Protein AF-A0A2G8LGB0-F1 (afdb_monomer_lite)

InterPro domains:
  IPR000904 Sec7 domain [PF01369] (108-187)
  IPR000904 Sec7 domain [PS50190] (85-213)
  IPR001810 F-box domain [PF12937] (33-76)
  IPR001810 F-box domain [PS50181] (29-75)
  IPR001810 F-box domain [SM00256] (35-75)
  IPR035999 Sec7 domain superfamily [SSF48425] (105-187)
  IPR036047 F-box-like domain superfamily [SSF81383] (27-103)
  IPR048003 F-box only protein 8, F-box domain [cd22088] (29-77)

Radius of gyration: 26.67 Å; chains: 1; bounding box: 72×51×70 Å

Foldseek 3Di:
DDDDDDDDDDDDPPPDDPDVPDDPDCPPPPDPVPDDLVVLLVVLLPDAPVVLVVLLVPDVSSVVSSQDQVSLVSNCCVAQNDWPVVVDDDDPPDGSNVLVVQLVVLPCQVPAVVSSVVSCCVVVRFPPDLLRLLRRVVGHPPGDLVNVLVVCVVPVSNVVNNLVPDDCPPPDPVRSVVVVCVRNVPPPPPDPPDPFDWDQDPVRDTDTDDDDD

Sequence (213 aa):
MGHALRRFRHDSPHLPRFNPRRSGLTEKFPDLNELPPELAILILSNLNATDLCLAMCVNDFWRQLAMDDLLWQGLCYATWGSVSAYHKKKDANFSYRELYQRLMTTPSFHWNAELGIEYLLRDGILNNDPKAIAYFINSTNRLDRSQVRRFVTGRQEVLDELIKLDNYTDKMLPIALRSFFAKWSLRSSTVTGCKCCWRSLPNGTLRAIHNAD

Organism: Stichopus japonicus (NCBI:txid307972)

Structure (mmCIF, N/CA/C/O backbone):
data_AF-A0A2G8LGB0-F1
#
_entry.id   AF-A0A2G8LGB0-F1
#
loop_
_atom_site.group_PDB
_atom_site.id
_atom_site.type_symbol
_atom_site.label_atom_id
_atom_site.label_alt_id
_atom_site.label_comp_id
_atom_site.label_asym_id
_atom_site.label_entity_id
_atom_site.label_seq_id
_atom_site.pdbx_PDB_ins_code
_atom_site.Cartn_x
_atom_site.Cartn_y
_atom_site.Cartn_z
_atom_site.occupancy
_atom_site.B_iso_or_equiv
_atom_site.auth_seq_id
_atom_site.auth_comp_id
_atom_site.auth_asym_id
_atom_site.auth_atom_id
_atom_site.pdbx_PDB_model_num
ATOM 1 N N . MET A 1 1 ? 55.316 -32.648 31.115 1.00 39.38 1 MET A N 1
ATOM 2 C CA . MET A 1 1 ? 54.418 -33.823 31.141 1.00 39.38 1 MET A CA 1
ATOM 3 C C . MET A 1 1 ? 53.032 -33.330 31.516 1.00 39.38 1 MET A C 1
ATOM 5 O O . MET A 1 1 ? 52.874 -32.809 32.608 1.00 39.38 1 MET A O 1
ATOM 9 N N . GLY A 1 2 ? 52.073 -33.389 30.597 1.00 31.05 2 GLY A N 1
ATOM 10 C CA . GLY A 1 2 ? 50.711 -32.900 30.814 1.00 31.05 2 GLY A CA 1
ATOM 11 C C . GLY A 1 2 ? 49.788 -33.560 29.803 1.00 31.05 2 GLY A C 1
ATOM 12 O O . GLY A 1 2 ? 49.915 -33.330 28.605 1.00 31.05 2 GLY A O 1
ATOM 13 N N . HIS A 1 3 ? 48.958 -34.464 30.308 1.00 33.03 3 HIS A N 1
ATOM 14 C CA . HIS A 1 3 ? 48.085 -35.351 29.558 1.00 33.03 3 HIS A CA 1
ATOM 15 C C . HIS A 1 3 ? 46.970 -34.613 28.810 1.00 33.03 3 HIS A C 1
ATOM 17 O O . HIS A 1 3 ? 46.477 -33.567 29.224 1.00 33.03 3 HIS A O 1
ATOM 23 N N . ALA A 1 4 ? 46.563 -35.234 27.706 1.00 39.78 4 ALA A N 1
ATOM 24 C CA . ALA A 1 4 ? 45.399 -34.912 26.904 1.00 39.78 4 ALA A CA 1
ATOM 25 C C . ALA A 1 4 ? 44.092 -34.911 27.708 1.00 39.78 4 ALA A C 1
ATOM 27 O O . ALA A 1 4 ? 43.872 -35.834 28.481 1.00 39.78 4 ALA A O 1
ATOM 28 N N . LEU A 1 5 ? 43.169 -34.008 27.362 1.00 37.09 5 LEU A N 1
ATOM 29 C CA . LEU A 1 5 ? 41.746 -34.331 27.231 1.00 37.09 5 LEU A CA 1
ATOM 30 C C . LEU A 1 5 ? 41.141 -33.524 26.071 1.00 37.09 5 LEU A C 1
ATOM 32 O O . LEU A 1 5 ? 41.398 -32.338 25.883 1.00 37.09 5 LEU A O 1
ATOM 36 N N . ARG A 1 6 ? 40.408 -34.256 25.234 1.00 39.50 6 ARG A N 1
ATOM 37 C CA . ARG A 1 6 ? 39.850 -33.895 23.928 1.00 39.50 6 ARG A CA 1
ATOM 38 C C . ARG A 1 6 ? 38.359 -33.550 24.040 1.00 39.50 6 ARG A C 1
ATOM 40 O O . ARG A 1 6 ? 37.682 -34.146 24.869 1.00 39.50 6 ARG A O 1
ATOM 47 N N . ARG A 1 7 ? 37.884 -32.823 23.008 1.00 39.59 7 ARG A N 1
ATOM 48 C CA . ARG A 1 7 ? 36.503 -32.727 22.459 1.00 39.59 7 ARG A CA 1
ATOM 49 C C . ARG A 1 7 ? 35.516 -31.887 23.296 1.00 39.59 7 ARG A C 1
ATOM 51 O O . ARG A 1 7 ? 35.587 -31.884 24.508 1.00 39.59 7 ARG A O 1
ATOM 58 N N . PHE A 1 8 ? 34.582 -31.121 22.731 1.00 33.94 8 PHE A N 1
ATOM 59 C CA . PHE A 1 8 ? 33.924 -31.177 21.423 1.00 33.94 8 PHE A CA 1
ATOM 60 C C . PHE A 1 8 ? 33.766 -29.759 20.853 1.00 33.94 8 PHE A C 1
ATOM 62 O O . PHE A 1 8 ? 33.150 -28.904 21.481 1.00 33.94 8 PHE A O 1
ATOM 69 N N . ARG A 1 9 ? 34.290 -29.508 19.649 1.00 41.84 9 ARG A N 1
ATOM 70 C CA . ARG A 1 9 ? 33.843 -28.391 18.812 1.00 41.84 9 ARG A CA 1
ATOM 71 C C . ARG A 1 9 ? 32.936 -29.030 17.766 1.00 41.84 9 ARG A C 1
ATOM 73 O O . ARG A 1 9 ? 33.395 -29.916 17.055 1.00 41.84 9 ARG A O 1
ATOM 80 N N . HIS A 1 10 ? 31.657 -28.671 17.777 1.00 40.91 10 HIS A N 1
ATOM 81 C CA . HIS A 1 10 ? 30.693 -29.134 16.787 1.00 40.91 10 HIS A CA 1
ATOM 82 C C . HIS A 1 10 ? 31.192 -28.771 15.386 1.00 40.91 10 HIS A C 1
ATOM 84 O O . HIS A 1 10 ? 31.524 -27.614 15.122 1.00 40.91 10 HIS A O 1
ATOM 90 N N . ASP A 1 11 ? 31.255 -29.782 14.526 1.00 39.25 11 ASP A N 1
ATOM 91 C CA . ASP A 1 11 ? 31.451 -29.655 13.091 1.00 39.25 11 ASP A CA 1
ATOM 92 C C . ASP A 1 11 ? 30.317 -28.807 12.502 1.00 39.25 11 ASP A C 1
ATOM 94 O O . ASP A 1 11 ? 29.200 -29.282 12.298 1.00 39.25 11 ASP A O 1
ATOM 98 N N . SER A 1 12 ? 30.597 -27.533 12.233 1.00 45.56 12 SER A N 1
ATOM 99 C CA . SER A 1 12 ? 29.825 -26.778 11.251 1.00 45.56 12 SER A CA 1
ATOM 100 C C . SER A 1 12 ? 30.243 -27.282 9.869 1.00 45.56 12 SER A C 1
ATOM 102 O O . SER A 1 12 ? 31.438 -27.219 9.564 1.00 45.56 12 SER A O 1
ATOM 104 N N . PRO A 1 13 ? 29.324 -27.764 9.014 1.00 45.94 13 PRO A N 1
ATOM 105 C CA . PRO A 1 13 ? 29.678 -28.122 7.652 1.00 45.94 13 PRO A CA 1
ATOM 106 C C . PRO A 1 13 ? 30.195 -26.863 6.960 1.00 45.94 13 PRO A C 1
ATOM 108 O O . PRO A 1 13 ? 29.480 -25.874 6.790 1.00 45.94 13 PRO A O 1
ATOM 111 N N . HIS A 1 14 ? 31.482 -26.886 6.627 1.00 48.44 14 HIS A N 1
ATOM 112 C CA . HIS A 1 14 ? 32.123 -25.866 5.825 1.00 48.44 14 HIS A CA 1
ATOM 113 C C . HIS A 1 14 ? 31.338 -25.728 4.519 1.00 48.44 14 HIS A C 1
ATOM 115 O O . HIS A 1 14 ? 31.410 -26.601 3.656 1.00 48.44 14 HIS A O 1
ATOM 121 N N . LEU A 1 15 ? 30.600 -24.624 4.369 1.00 50.47 15 LEU A N 1
ATOM 122 C CA . LEU A 1 15 ? 30.212 -24.143 3.049 1.00 50.47 15 LEU A CA 1
ATOM 123 C C . LEU A 1 15 ? 31.488 -24.129 2.195 1.00 50.47 15 LEU A C 1
ATOM 125 O O . LEU A 1 15 ? 32.505 -23.587 2.654 1.00 50.47 15 LEU A O 1
ATOM 129 N N . PRO A 1 16 ? 31.491 -24.759 1.009 1.00 44.09 16 PRO A N 1
ATOM 130 C CA . PRO A 1 16 ? 32.685 -24.816 0.189 1.00 44.09 16 PRO A CA 1
ATOM 131 C C . PRO A 1 16 ? 33.129 -23.386 -0.117 1.00 44.09 16 PRO A C 1
ATOM 133 O O . PRO A 1 16 ? 32.403 -22.601 -0.726 1.00 44.09 16 PRO A O 1
ATOM 136 N N . ARG A 1 17 ? 34.335 -23.034 0.346 1.00 51.69 17 ARG A N 1
ATOM 137 C CA . ARG A 1 17 ? 35.013 -21.807 -0.068 1.00 51.69 17 ARG A CA 1
ATOM 138 C C . ARG A 1 17 ? 35.156 -21.876 -1.581 1.00 51.69 17 ARG A C 1
ATOM 140 O O . ARG A 1 17 ? 35.848 -22.760 -2.084 1.00 51.69 17 ARG A O 1
ATOM 147 N N . PHE A 1 18 ? 34.495 -20.961 -2.281 1.00 49.16 18 PHE A N 1
ATOM 148 C CA . PHE A 1 18 ? 34.625 -20.811 -3.722 1.00 49.16 18 PHE A CA 1
ATOM 149 C C . PHE A 1 18 ? 36.109 -20.602 -4.044 1.00 49.16 18 PHE A C 1
ATOM 151 O O . PHE A 1 18 ? 36.701 -19.590 -3.672 1.00 49.16 18 PHE A O 1
ATOM 158 N N . ASN A 1 19 ? 36.735 -21.613 -4.641 1.00 45.66 19 ASN A N 1
ATOM 159 C CA . ASN A 1 19 ? 38.129 -21.579 -5.049 1.00 45.66 19 ASN A CA 1
ATOM 160 C C . ASN A 1 19 ? 38.135 -21.285 -6.555 1.00 45.66 19 ASN A C 1
ATOM 162 O O . ASN A 1 19 ? 37.864 -22.197 -7.334 1.00 45.66 19 ASN A O 1
ATOM 166 N N . PRO A 1 20 ? 38.413 -20.046 -7.003 1.00 47.47 20 PRO A N 1
ATOM 167 C CA . PRO A 1 20 ? 38.214 -19.633 -8.396 1.00 47.47 20 PRO A CA 1
ATOM 168 C C . PRO A 1 20 ? 39.279 -20.191 -9.357 1.00 47.47 20 PRO A C 1
ATOM 170 O O . PRO A 1 20 ? 39.462 -19.688 -10.460 1.00 47.47 20 PRO A O 1
ATOM 173 N N . ARG A 1 21 ? 40.031 -21.218 -8.952 1.00 49.84 21 ARG A N 1
ATOM 174 C CA . ARG A 1 21 ? 41.109 -21.812 -9.744 1.00 49.84 21 ARG A CA 1
ATOM 175 C C . ARG A 1 21 ? 40.934 -23.320 -9.834 1.00 49.84 21 ARG A C 1
ATOM 177 O O . ARG A 1 21 ? 41.681 -24.045 -9.184 1.00 49.84 21 ARG A O 1
ATOM 184 N N . ARG A 1 22 ? 39.950 -23.775 -10.620 1.00 50.59 22 ARG A N 1
ATOM 185 C CA . ARG A 1 22 ? 39.912 -25.102 -11.277 1.00 50.59 22 ARG A CA 1
ATOM 186 C C . ARG A 1 22 ? 38.646 -25.268 -12.138 1.00 50.59 22 ARG A C 1
ATOM 188 O O . ARG A 1 22 ? 37.703 -25.922 -11.722 1.00 50.59 22 ARG A O 1
ATOM 195 N N . SER A 1 23 ? 38.675 -24.731 -13.356 1.00 48.88 23 SER A N 1
ATOM 196 C CA . SER A 1 23 ? 38.015 -25.312 -14.539 1.00 48.88 23 SER A CA 1
ATOM 197 C C . SER A 1 23 ? 38.444 -24.530 -15.787 1.00 48.88 23 SER A C 1
ATOM 199 O O . SER A 1 23 ? 38.317 -23.313 -15.858 1.00 48.88 23 SER A O 1
ATOM 201 N N . GLY A 1 24 ? 39.023 -25.227 -16.766 1.00 49.28 24 GLY A N 1
ATOM 202 C CA . GLY A 1 24 ? 39.471 -24.682 -18.055 1.00 49.28 24 GLY A CA 1
ATOM 203 C C . GLY A 1 24 ? 38.338 -24.503 -19.068 1.00 49.28 24 GLY A C 1
ATOM 204 O O . GLY A 1 24 ? 38.534 -24.759 -20.249 1.00 49.28 24 GLY A O 1
ATOM 205 N N . LEU A 1 25 ? 37.163 -24.088 -18.603 1.00 53.72 25 LEU A N 1
ATOM 206 C CA . LEU A 1 25 ? 36.063 -23.603 -19.423 1.00 53.72 25 LEU A CA 1
ATOM 207 C C . LEU A 1 25 ? 35.744 -22.229 -18.855 1.00 53.72 25 LEU A C 1
ATOM 209 O O . LEU A 1 25 ? 35.291 -22.117 -17.718 1.00 53.72 25 LEU A O 1
ATOM 213 N N . THR A 1 26 ? 36.049 -21.172 -19.598 1.00 53.91 26 THR A N 1
ATOM 214 C CA . THR A 1 26 ? 35.549 -19.837 -19.286 1.00 53.91 26 THR A CA 1
ATOM 215 C C . THR A 1 26 ? 34.044 -19.843 -19.538 1.00 53.91 26 THR A C 1
ATOM 217 O O . THR A 1 26 ? 33.583 -19.347 -20.563 1.00 53.91 26 THR A O 1
ATOM 220 N N . GLU A 1 27 ? 33.277 -20.438 -18.620 1.00 60.88 27 GLU A N 1
ATOM 221 C CA . GLU A 1 27 ? 31.845 -20.184 -18.472 1.00 60.88 27 GLU A CA 1
ATOM 222 C C . GLU A 1 27 ? 31.714 -18.698 -18.146 1.00 60.88 27 GLU A C 1
ATOM 224 O O . GLU A 1 27 ? 31.733 -18.262 -16.994 1.00 60.88 27 GLU A O 1
ATOM 229 N N . LYS A 1 28 ? 31.724 -17.882 -19.202 1.00 71.44 28 LYS A N 1
ATOM 230 C CA . LYS A 1 28 ? 31.382 -16.476 -19.104 1.00 71.44 28 LYS A CA 1
ATOM 231 C C . LYS A 1 28 ? 29.957 -16.439 -18.586 1.00 71.44 28 LYS A C 1
ATOM 233 O O . LYS A 1 28 ? 29.113 -17.211 -19.038 1.00 71.44 28 LYS A O 1
ATOM 238 N N . PHE A 1 29 ? 29.722 -15.556 -17.625 1.00 71.75 29 PHE A N 1
ATOM 239 C CA . PHE A 1 29 ? 28.369 -15.276 -17.186 1.00 71.75 29 PHE A CA 1
ATOM 240 C C . PHE A 1 29 ? 27.516 -14.978 -18.436 1.00 71.75 29 PHE A C 1
ATOM 242 O O . PHE A 1 29 ? 27.987 -14.197 -19.273 1.00 71.75 29 PHE A O 1
ATOM 249 N N . PRO A 1 30 ? 26.353 -15.636 -18.606 1.00 77.44 30 PRO A N 1
ATOM 250 C CA . PRO A 1 30 ? 25.508 -15.438 -19.779 1.00 77.44 30 PRO A CA 1
ATOM 251 C C . PRO A 1 30 ? 25.198 -13.956 -19.960 1.00 77.44 30 PRO A C 1
ATOM 253 O O . PRO A 1 30 ? 25.069 -13.234 -18.965 1.00 77.44 30 PRO A O 1
ATOM 256 N N . ASP A 1 31 ? 25.082 -13.489 -21.202 1.00 81.38 31 ASP A N 1
ATOM 257 C CA . ASP A 1 31 ? 24.644 -12.114 -21.407 1.00 81.38 31 ASP A CA 1
ATOM 258 C C . ASP A 1 31 ? 23.223 -11.974 -20.843 1.00 81.38 31 ASP A C 1
ATOM 260 O O . ASP A 1 31 ? 22.313 -12.734 -21.171 1.00 81.38 31 ASP A O 1
ATOM 264 N N . LEU A 1 32 ? 23.030 -11.004 -19.952 1.00 77.12 32 LEU A N 1
ATOM 265 C CA . LEU A 1 32 ? 21.737 -10.741 -19.329 1.00 77.12 32 LEU A CA 1
ATOM 266 C C . LEU A 1 32 ? 20.670 -10.356 -20.361 1.00 77.12 32 LEU A C 1
ATOM 268 O O . LEU A 1 32 ? 19.486 -10.535 -20.091 1.00 77.12 32 LEU A O 1
ATOM 272 N N . ASN A 1 33 ? 21.082 -9.842 -21.523 1.00 80.75 33 ASN A N 1
ATOM 273 C CA . ASN A 1 33 ? 20.180 -9.523 -22.630 1.00 80.75 33 ASN A CA 1
ATOM 274 C C . ASN A 1 33 ? 19.625 -10.771 -23.334 1.00 80.75 33 ASN A C 1
ATOM 276 O O . ASN A 1 33 ? 18.655 -10.667 -24.077 1.00 80.75 33 ASN A O 1
ATOM 280 N N . GLU A 1 34 ? 20.227 -11.943 -23.116 1.00 85.81 34 GLU A N 1
ATOM 281 C CA . GLU A 1 34 ? 19.757 -13.218 -23.673 1.00 85.81 34 GLU A CA 1
ATOM 282 C C . GLU A 1 34 ? 18.679 -13.874 -22.793 1.00 85.81 34 GLU A C 1
ATOM 284 O O . GLU A 1 34 ? 18.100 -14.893 -23.173 1.00 85.81 34 GLU A O 1
ATOM 289 N N . LEU A 1 35 ? 18.386 -13.306 -21.615 1.00 87.38 35 LEU A N 1
ATOM 290 C CA . LEU A 1 35 ? 17.355 -13.823 -20.724 1.00 87.38 35 LEU A CA 1
ATOM 291 C C . LEU A 1 35 ? 15.956 -13.565 -21.318 1.00 87.38 35 LEU A C 1
ATOM 293 O O . LEU A 1 35 ? 15.630 -12.415 -21.619 1.00 87.38 35 LEU A O 1
ATOM 297 N N . PRO A 1 36 ? 15.084 -14.589 -21.415 1.00 91.44 36 PRO A N 1
ATOM 298 C CA . PRO A 1 36 ? 13.690 -14.390 -21.790 1.00 91.44 36 PRO A CA 1
ATOM 299 C C . PRO A 1 36 ? 13.011 -13.329 -20.902 1.00 91.44 36 PRO A C 1
ATOM 301 O O . PRO A 1 36 ? 13.108 -13.425 -19.669 1.00 91.44 36 PRO A O 1
ATOM 304 N N . PRO A 1 37 ? 12.317 -12.332 -21.483 1.00 89.88 37 PRO A N 1
ATOM 305 C CA . PRO A 1 37 ? 11.679 -11.248 -20.733 1.00 89.88 37 PRO A CA 1
ATOM 306 C C . PRO A 1 37 ? 10.739 -11.727 -19.621 1.00 89.88 37 PRO A C 1
ATOM 308 O O . PRO A 1 37 ? 10.658 -11.103 -18.565 1.00 89.88 37 PRO A O 1
ATOM 311 N N . GLU A 1 38 ? 10.065 -12.860 -19.812 1.00 91.75 38 GLU A N 1
ATOM 312 C CA . GLU A 1 38 ? 9.143 -13.446 -18.837 1.00 91.75 38 GLU A CA 1
ATOM 313 C C . GLU A 1 38 ? 9.876 -13.885 -17.564 1.00 91.75 38 GLU A C 1
ATOM 315 O O . GLU A 1 38 ? 9.401 -13.656 -16.449 1.00 91.75 38 GLU A O 1
ATOM 320 N N . LEU A 1 39 ? 11.065 -14.479 -17.718 1.00 92.12 39 LEU A N 1
ATOM 321 C CA . LEU A 1 39 ? 11.912 -14.868 -16.590 1.00 92.12 39 LEU A CA 1
ATOM 322 C C . LEU A 1 39 ? 12.496 -13.639 -15.896 1.00 92.12 39 LEU A C 1
ATOM 324 O O . LEU A 1 39 ? 12.547 -13.594 -14.667 1.00 92.12 39 LEU A O 1
ATOM 328 N N . ALA A 1 40 ? 12.891 -12.628 -16.669 1.00 92.94 40 ALA A N 1
ATOM 329 C CA . ALA A 1 40 ? 13.379 -11.366 -16.131 1.00 92.94 40 ALA A CA 1
ATOM 330 C C . ALA A 1 40 ? 12.303 -10.662 -15.282 1.00 92.94 40 ALA A C 1
ATOM 332 O O . ALA A 1 40 ? 12.581 -10.286 -14.143 1.00 92.94 40 ALA A O 1
ATOM 333 N N . ILE A 1 41 ? 11.060 -10.563 -15.769 1.00 92.12 41 ILE A N 1
ATOM 334 C CA . ILE A 1 41 ? 9.933 -10.006 -15.000 1.00 92.12 41 ILE A CA 1
ATOM 335 C C . ILE A 1 41 ? 9.648 -10.834 -13.748 1.00 92.12 41 ILE A C 1
ATOM 337 O O . ILE A 1 41 ? 9.423 -10.262 -12.681 1.00 92.12 41 ILE A O 1
ATOM 341 N N . LEU A 1 42 ? 9.698 -12.167 -13.833 1.00 92.62 42 LEU A N 1
ATOM 342 C CA . LEU A 1 42 ? 9.500 -13.018 -12.662 1.00 92.62 42 LEU A CA 1
ATOM 343 C C . LEU A 1 42 ? 10.557 -12.736 -11.583 1.00 92.62 42 LEU A C 1
ATOM 345 O O . LEU A 1 42 ? 10.211 -12.606 -10.409 1.0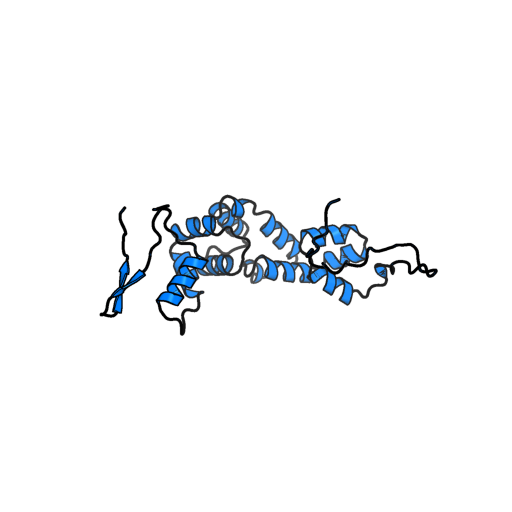0 92.62 42 LEU A O 1
ATOM 349 N N . ILE A 1 43 ? 11.823 -12.563 -11.967 1.00 93.44 43 ILE A N 1
ATOM 350 C CA . ILE A 1 43 ? 12.892 -12.164 -11.041 1.00 93.44 43 ILE A CA 1
ATOM 351 C C . ILE A 1 43 ? 12.593 -10.783 -10.445 1.00 93.44 43 ILE A C 1
ATOM 353 O O . ILE A 1 43 ? 12.587 -10.639 -9.222 1.00 93.44 43 ILE A O 1
ATOM 357 N N . LEU A 1 44 ? 12.286 -9.788 -11.285 1.00 94.94 44 LEU A N 1
ATOM 358 C CA . LEU A 1 44 ? 11.986 -8.422 -10.845 1.00 94.94 44 LEU A CA 1
ATOM 359 C C . LEU A 1 44 ? 10.788 -8.361 -9.890 1.00 94.94 44 LEU A C 1
ATOM 361 O O . LEU A 1 44 ? 10.804 -7.576 -8.948 1.00 94.94 44 LEU A O 1
ATOM 365 N N . SER A 1 45 ? 9.775 -9.210 -10.076 1.00 94.00 45 SER A N 1
ATOM 366 C CA . SER A 1 45 ? 8.573 -9.224 -9.228 1.00 94.00 45 SER A CA 1
ATOM 367 C C . SER A 1 45 ? 8.853 -9.588 -7.764 1.00 94.00 45 SER A C 1
ATOM 369 O O . SER A 1 45 ? 8.039 -9.303 -6.887 1.00 94.00 45 SER A O 1
ATOM 371 N N . ASN A 1 46 ? 10.020 -10.177 -7.488 1.00 94.19 46 ASN A N 1
ATOM 372 C CA . ASN A 1 46 ? 10.473 -10.514 -6.140 1.00 94.19 46 ASN A CA 1
ATOM 373 C C . ASN A 1 46 ? 11.308 -9.399 -5.485 1.00 94.19 46 ASN A C 1
ATOM 375 O O . ASN A 1 46 ? 11.714 -9.536 -4.330 1.00 94.19 46 ASN A O 1
ATOM 379 N N . LEU A 1 47 ? 11.590 -8.309 -6.202 1.00 94.12 47 LEU A N 1
ATOM 380 C CA . LEU A 1 47 ? 12.419 -7.211 -5.716 1.00 94.12 47 LEU A CA 1
ATOM 381 C C . LEU A 1 47 ? 11.581 -6.126 -5.031 1.00 94.12 47 LEU A C 1
ATOM 383 O O . LEU A 1 47 ? 10.423 -5.880 -5.368 1.00 94.12 47 LEU A O 1
ATOM 387 N N . ASN A 1 48 ? 12.189 -5.437 -4.063 1.00 91.88 48 ASN A N 1
ATOM 388 C CA . ASN A 1 48 ? 11.595 -4.229 -3.492 1.00 91.88 48 ASN A CA 1
ATOM 389 C C . ASN A 1 48 ? 11.830 -3.018 -4.418 1.00 91.88 48 ASN A C 1
ATOM 391 O O . ASN A 1 48 ? 12.627 -3.070 -5.352 1.00 91.88 48 ASN A O 1
ATOM 395 N N . ALA A 1 49 ? 11.172 -1.891 -4.135 1.00 91.19 49 ALA A N 1
ATOM 396 C CA . ALA A 1 49 ? 11.274 -0.700 -4.983 1.00 91.19 49 ALA A CA 1
ATOM 397 C C . ALA A 1 49 ? 12.700 -0.159 -5.153 1.00 91.19 49 ALA A C 1
ATOM 399 O O . ALA A 1 49 ? 13.028 0.349 -6.224 1.00 91.19 49 ALA A O 1
ATOM 400 N N . THR A 1 50 ? 13.537 -0.243 -4.115 1.00 92.19 50 THR A N 1
ATOM 401 C CA . THR A 1 50 ? 14.928 0.219 -4.186 1.00 92.19 50 THR A CA 1
ATOM 402 C C . THR A 1 50 ? 15.715 -0.653 -5.154 1.00 92.19 50 THR A C 1
ATOM 404 O O . THR A 1 50 ? 16.358 -0.128 -6.059 1.00 92.19 50 THR A O 1
ATOM 407 N N . ASP A 1 51 ? 15.597 -1.971 -5.021 1.00 94.31 51 ASP A N 1
ATOM 408 C CA . ASP A 1 51 ? 16.276 -2.933 -5.888 1.00 94.31 51 ASP A CA 1
ATOM 409 C C . ASP A 1 51 ? 15.775 -2.844 -7.337 1.00 94.31 51 ASP A C 1
ATOM 411 O O . ASP A 1 51 ? 16.573 -2.935 -8.267 1.00 94.31 51 ASP A O 1
ATOM 415 N N . LEU A 1 52 ? 14.487 -2.552 -7.553 1.00 94.44 52 LEU A N 1
ATOM 416 C CA . LEU A 1 52 ? 13.952 -2.242 -8.884 1.00 94.44 52 LEU A CA 1
ATOM 417 C C . LEU A 1 52 ? 14.577 -0.981 -9.487 1.00 94.44 52 LEU A C 1
ATOM 419 O O . LEU A 1 52 ? 14.922 -0.967 -10.667 1.00 94.44 52 LEU A O 1
ATOM 423 N N . CYS A 1 53 ? 14.762 0.075 -8.689 1.00 92.38 53 CYS A N 1
ATOM 424 C CA . CYS A 1 53 ? 15.442 1.283 -9.157 1.00 92.38 53 CYS A CA 1
ATOM 425 C C . CYS A 1 53 ? 16.910 1.005 -9.504 1.00 92.38 53 CYS A C 1
ATOM 427 O O . CYS A 1 53 ? 17.420 1.566 -10.471 1.00 92.38 53 CYS A O 1
ATOM 429 N N . LEU A 1 54 ? 17.580 0.128 -8.753 1.00 94.88 54 LEU A N 1
ATOM 430 C CA . LEU A 1 54 ? 18.945 -0.302 -9.056 1.00 94.88 54 LEU A CA 1
ATOM 431 C C . LEU A 1 54 ? 19.002 -1.165 -10.324 1.00 94.88 54 LEU A C 1
ATOM 433 O O . LEU A 1 54 ? 19.898 -0.970 -11.143 1.00 94.88 54 LEU A O 1
ATOM 437 N N . ALA A 1 55 ? 18.028 -2.054 -10.536 1.00 93.56 55 ALA A N 1
ATOM 438 C CA . ALA A 1 55 ? 17.925 -2.865 -11.748 1.00 93.56 55 ALA A CA 1
ATOM 439 C C . ALA A 1 55 ? 17.804 -1.995 -13.013 1.00 93.56 55 ALA A C 1
ATOM 441 O O . ALA A 1 55 ? 18.456 -2.273 -14.018 1.00 93.56 55 ALA A O 1
ATOM 442 N N . MET A 1 56 ? 17.069 -0.876 -12.948 1.00 93.69 56 MET A N 1
ATOM 443 C CA . MET A 1 56 ? 16.978 0.086 -14.061 1.00 93.69 56 MET A CA 1
ATOM 444 C C . MET A 1 56 ? 18.324 0.715 -14.460 1.00 93.69 56 MET A C 1
ATOM 446 O O . MET A 1 56 ? 18.457 1.260 -15.559 1.00 93.69 56 MET A O 1
ATOM 450 N N . CYS A 1 57 ? 19.316 0.699 -13.570 1.00 94.38 57 CYS A N 1
ATOM 451 C CA . CYS A 1 57 ? 20.641 1.258 -13.824 1.00 94.38 57 CYS A CA 1
ATOM 452 C C . CYS A 1 57 ? 21.604 0.256 -14.476 1.00 94.38 57 CYS A C 1
ATOM 454 O O . CYS A 1 57 ? 22.710 0.654 -14.829 1.00 94.38 57 CYS A O 1
ATOM 456 N N . VAL A 1 58 ? 21.212 -1.014 -14.636 1.00 91.75 58 VAL A N 1
ATOM 457 C CA . VAL A 1 58 ? 22.083 -2.062 -15.190 1.00 91.75 58 VAL A CA 1
ATOM 458 C C . VAL A 1 58 ? 22.270 -1.884 -16.698 1.00 91.75 58 VAL A C 1
ATOM 460 O O . VAL A 1 58 ? 23.399 -1.756 -17.164 1.00 91.75 58 VAL A O 1
ATOM 463 N N . ASN A 1 59 ? 21.175 -1.876 -17.464 1.00 90.69 59 ASN A N 1
ATOM 464 C CA . ASN A 1 59 ? 21.153 -1.629 -18.909 1.00 90.69 59 ASN A CA 1
ATOM 465 C C . ASN A 1 59 ? 19.727 -1.248 -19.375 1.00 90.69 59 ASN A C 1
ATOM 467 O O . ASN A 1 59 ? 18.797 -1.199 -18.564 1.00 90.69 59 ASN A O 1
ATOM 471 N N . ASP A 1 60 ? 19.542 -0.997 -20.675 1.00 91.88 60 ASP A N 1
ATOM 472 C CA . ASP A 1 60 ? 18.240 -0.604 -21.238 1.00 91.88 60 ASP A CA 1
ATOM 473 C C . ASP A 1 60 ? 17.177 -1.709 -21.167 1.00 91.88 60 ASP A C 1
ATOM 475 O O . ASP A 1 60 ? 16.003 -1.408 -20.951 1.00 91.88 60 ASP A O 1
ATOM 479 N N . PHE A 1 61 ? 17.575 -2.979 -21.278 1.00 92.81 61 PHE A N 1
ATOM 480 C CA . PHE A 1 61 ? 16.667 -4.122 -21.160 1.00 92.81 61 PHE A CA 1
ATOM 481 C C . PHE A 1 61 ? 16.027 -4.184 -19.763 1.00 92.81 61 PHE A C 1
ATOM 483 O O . PHE A 1 61 ? 14.803 -4.137 -19.631 1.00 92.81 61 PHE A O 1
ATOM 490 N N . TRP A 1 62 ? 16.839 -4.175 -18.701 1.00 93.44 62 TRP A N 1
ATOM 491 C CA . TRP A 1 62 ? 16.348 -4.163 -17.319 1.00 93.44 62 TRP A CA 1
ATOM 492 C C . TRP A 1 62 ? 15.593 -2.881 -16.977 1.00 93.44 62 TRP A C 1
ATOM 494 O O . TRP A 1 62 ? 14.623 -2.928 -16.222 1.00 93.44 62 TRP A O 1
ATOM 504 N N . ARG A 1 63 ? 15.992 -1.738 -17.551 1.00 94.00 63 ARG A N 1
ATOM 505 C CA . ARG A 1 63 ? 15.266 -0.472 -17.399 1.00 94.00 63 ARG A CA 1
ATOM 506 C C . ARG A 1 63 ? 13.841 -0.569 -17.918 1.00 94.00 63 ARG A C 1
ATOM 508 O O . ARG A 1 63 ? 12.931 -0.171 -17.199 1.00 94.00 63 ARG A O 1
ATOM 515 N N . GLN A 1 64 ? 13.648 -1.087 -19.128 1.00 93.62 64 GLN A N 1
ATOM 516 C CA . GLN A 1 64 ? 12.318 -1.212 -19.726 1.00 93.62 64 GLN A CA 1
ATOM 517 C C . GLN A 1 64 ? 11.428 -2.155 -18.911 1.00 93.62 64 GLN A C 1
ATOM 519 O O . GLN A 1 64 ? 10.297 -1.797 -18.596 1.00 93.62 64 GLN A O 1
ATOM 524 N N . LEU A 1 65 ? 11.960 -3.305 -18.487 1.00 93.69 65 LEU A N 1
ATOM 525 C CA . LEU A 1 65 ? 11.199 -4.277 -17.698 1.00 93.69 65 LEU A CA 1
ATOM 526 C C . LEU A 1 65 ? 10.878 -3.780 -16.284 1.00 93.69 65 LEU A C 1
ATOM 528 O O . LEU A 1 65 ? 9.760 -3.941 -15.809 1.00 93.69 65 LEU A O 1
ATOM 532 N N . ALA A 1 66 ? 11.827 -3.138 -15.602 1.00 94.38 66 ALA A N 1
ATOM 533 C CA . ALA A 1 66 ? 11.592 -2.603 -14.262 1.00 94.38 66 ALA A CA 1
ATOM 534 C C . ALA A 1 66 ? 10.673 -1.366 -14.266 1.00 94.38 66 ALA A C 1
ATOM 536 O O . ALA A 1 66 ? 10.160 -0.980 -13.215 1.00 94.38 66 ALA A O 1
ATOM 537 N N . MET A 1 67 ? 10.473 -0.718 -15.420 1.00 92.25 67 MET A N 1
ATOM 538 C CA . MET A 1 67 ? 9.513 0.379 -15.594 1.00 92.25 67 MET A CA 1
ATOM 539 C C . MET A 1 67 ? 8.076 -0.097 -15.836 1.00 92.25 67 MET A C 1
ATOM 541 O O . MET A 1 67 ? 7.177 0.742 -15.832 1.00 92.25 67 MET A O 1
ATOM 545 N N . ASP A 1 68 ? 7.852 -1.401 -16.009 1.00 93.12 68 ASP A N 1
ATOM 546 C CA . ASP A 1 68 ? 6.530 -1.972 -16.254 1.00 93.12 68 ASP A CA 1
ATOM 547 C C . ASP A 1 68 ? 5.535 -1.650 -15.123 1.00 93.12 68 ASP A C 1
ATOM 549 O O . ASP A 1 68 ? 5.782 -1.919 -13.948 1.00 93.12 68 ASP A O 1
ATOM 553 N N . ASP A 1 69 ? 4.389 -1.058 -15.463 1.00 92.31 69 ASP A N 1
ATOM 554 C CA . ASP A 1 69 ? 3.445 -0.546 -14.461 1.00 92.31 69 ASP A CA 1
ATOM 555 C C . ASP A 1 69 ? 2.706 -1.676 -13.717 1.00 92.31 69 ASP A C 1
ATOM 557 O O . ASP A 1 69 ? 2.309 -1.495 -12.564 1.00 92.31 69 ASP A O 1
ATOM 561 N N . LEU A 1 70 ? 2.575 -2.866 -14.321 1.00 91.44 70 LEU A N 1
ATOM 562 C CA . LEU A 1 70 ? 1.969 -4.037 -13.677 1.00 91.44 70 LEU A CA 1
ATOM 563 C C . LEU A 1 70 ? 2.881 -4.591 -12.571 1.00 91.44 70 LEU A C 1
ATOM 565 O O . LEU A 1 70 ? 2.400 -4.998 -11.509 1.00 91.44 70 LEU A O 1
ATOM 569 N N . LEU A 1 71 ? 4.198 -4.528 -12.769 1.00 94.00 71 LEU A N 1
ATOM 570 C CA . LEU A 1 71 ? 5.189 -4.810 -11.732 1.00 94.00 71 LEU A CA 1
ATOM 571 C C . LEU A 1 71 ? 5.006 -3.880 -10.519 1.00 94.00 71 LEU A C 1
ATOM 573 O O . LEU A 1 71 ? 4.898 -4.337 -9.376 1.00 94.00 71 LEU A O 1
ATOM 577 N N . TRP A 1 72 ? 4.905 -2.570 -10.765 1.00 94.81 72 TRP A N 1
ATOM 578 C CA . TRP A 1 72 ? 4.680 -1.574 -9.712 1.00 94.81 72 TRP A CA 1
ATOM 579 C C . TRP A 1 72 ? 3.301 -1.715 -9.059 1.00 94.81 72 TRP A C 1
ATOM 581 O O . TRP A 1 72 ? 3.171 -1.480 -7.855 1.00 94.81 72 TRP A O 1
ATOM 591 N N . GLN A 1 73 ? 2.284 -2.148 -9.807 1.00 93.50 73 GLN A N 1
ATOM 592 C CA . GLN A 1 73 ? 0.970 -2.493 -9.270 1.00 93.50 73 GLN A CA 1
ATOM 593 C C . GLN A 1 73 ? 1.065 -3.645 -8.266 1.00 93.50 73 GLN A C 1
ATOM 595 O O . GLN A 1 73 ? 0.553 -3.534 -7.148 1.00 93.50 73 GLN A O 1
ATOM 600 N N . GLY A 1 74 ? 1.739 -4.736 -8.639 1.00 92.75 74 GLY A N 1
ATOM 601 C CA . GLY A 1 74 ? 1.973 -5.875 -7.752 1.00 92.75 74 GLY A CA 1
ATOM 602 C C . GLY A 1 74 ? 2.695 -5.452 -6.473 1.00 92.75 74 GLY A C 1
ATOM 603 O O . GLY A 1 74 ? 2.265 -5.787 -5.367 1.00 92.75 74 GLY A O 1
ATOM 604 N N . LEU A 1 75 ? 3.727 -4.618 -6.613 1.00 92.69 75 LEU A N 1
ATOM 605 C CA . LEU A 1 75 ? 4.486 -4.095 -5.481 1.00 92.69 75 LEU A CA 1
ATOM 606 C C . LEU A 1 75 ? 3.649 -3.185 -4.565 1.00 92.69 75 LEU A C 1
ATOM 608 O O . LEU A 1 75 ? 3.778 -3.258 -3.338 1.00 92.69 75 LEU A O 1
ATOM 612 N N .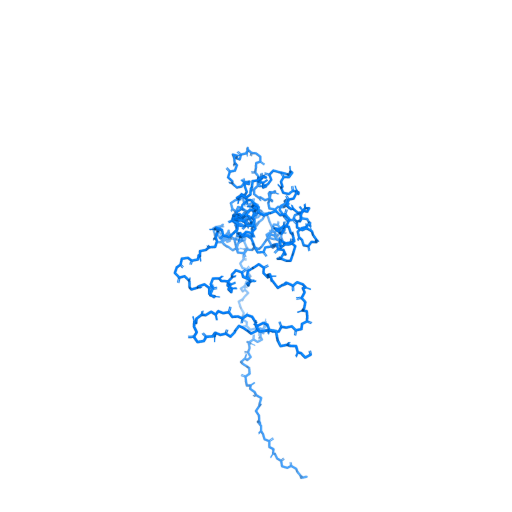 CYS A 1 76 ? 2.769 -2.359 -5.138 1.00 92.50 76 CYS A N 1
ATOM 613 C CA . CYS A 1 76 ? 1.806 -1.543 -4.397 1.00 92.50 76 CYS A CA 1
ATOM 614 C C . CYS A 1 76 ? 0.900 -2.409 -3.513 1.00 92.50 76 CYS A C 1
ATOM 616 O O . CYS A 1 76 ? 0.803 -2.157 -2.309 1.00 92.50 76 CYS A O 1
ATOM 618 N N . TYR A 1 77 ? 0.282 -3.451 -4.077 1.00 92.06 77 TYR A N 1
ATOM 619 C CA . TYR A 1 77 ? -0.580 -4.358 -3.313 1.00 92.06 77 TYR A CA 1
ATOM 620 C C . TYR A 1 77 ? 0.193 -5.121 -2.237 1.00 92.06 77 TYR A C 1
ATOM 622 O O . TYR A 1 77 ? -0.262 -5.201 -1.098 1.00 92.06 77 TYR A O 1
ATOM 630 N N . ALA A 1 78 ? 1.383 -5.630 -2.563 1.00 89.94 78 ALA A N 1
ATOM 631 C CA . ALA A 1 78 ? 2.201 -6.389 -1.620 1.00 89.94 78 ALA A CA 1
ATOM 632 C C . ALA A 1 78 ? 2.693 -5.537 -0.435 1.00 89.94 78 ALA A C 1
ATOM 634 O O . ALA A 1 78 ? 2.808 -6.028 0.686 1.00 89.94 78 ALA A O 1
ATOM 635 N N . THR A 1 79 ? 2.984 -4.255 -0.671 1.00 89.19 79 THR A N 1
ATOM 636 C CA . THR A 1 79 ? 3.596 -3.370 0.334 1.00 89.19 79 THR A CA 1
ATOM 637 C C . THR A 1 79 ? 2.562 -2.601 1.154 1.00 89.19 79 THR A C 1
ATOM 639 O O . THR A 1 79 ? 2.674 -2.483 2.378 1.00 89.19 79 THR A O 1
ATOM 642 N N . TRP A 1 80 ? 1.566 -2.040 0.475 1.00 89.00 80 TRP A N 1
ATOM 643 C CA . TRP A 1 80 ? 0.611 -1.096 1.055 1.00 89.00 80 TRP A CA 1
ATOM 644 C C . TRP A 1 80 ? -0.789 -1.686 1.211 1.00 89.00 80 TRP A C 1
ATOM 646 O O . TRP A 1 80 ? -1.663 -1.029 1.769 1.00 89.00 80 TRP A O 1
ATOM 656 N N . GLY A 1 81 ? -0.998 -2.929 0.771 1.00 89.44 81 GLY A N 1
ATOM 657 C CA . GLY A 1 81 ? -2.246 -3.647 0.968 1.00 89.44 81 GLY A CA 1
ATOM 658 C C . GLY A 1 81 ? -3.370 -3.053 0.131 1.00 89.44 81 GLY A C 1
ATOM 659 O O . GLY A 1 81 ? -3.376 -3.194 -1.087 1.00 89.44 81 GLY A O 1
ATOM 660 N N . SER A 1 82 ? -4.326 -2.398 0.786 1.00 85.50 82 SER A N 1
ATOM 661 C CA . SER A 1 82 ? -5.513 -1.807 0.172 1.00 85.50 82 SER A CA 1
ATOM 662 C C . SER A 1 82 ? -5.525 -0.293 0.358 1.00 85.50 82 SER A C 1
ATOM 664 O O . SER A 1 82 ? -5.600 0.207 1.477 1.00 85.50 82 SER A O 1
ATOM 666 N N . VAL A 1 83 ? -5.516 0.441 -0.752 1.00 89.56 83 VAL A N 1
ATOM 667 C CA . VAL A 1 83 ? -5.548 1.907 -0.801 1.00 89.56 83 VAL A CA 1
ATOM 668 C C . VAL A 1 83 ? -6.706 2.339 -1.699 1.00 89.56 83 VAL A C 1
ATOM 670 O O . VAL A 1 83 ? -6.941 1.731 -2.743 1.00 89.56 83 VAL A O 1
ATOM 673 N N . SER A 1 84 ? -7.436 3.400 -1.333 1.00 90.25 84 SER A N 1
ATOM 674 C CA . SER A 1 84 ? -8.602 3.856 -2.111 1.00 90.25 84 SER A CA 1
ATOM 675 C C . SER A 1 84 ? -8.256 4.193 -3.563 1.00 90.25 84 SER A C 1
ATOM 677 O O . SER A 1 84 ? -9.060 3.926 -4.454 1.00 90.25 84 SER A O 1
ATOM 679 N N . ALA A 1 85 ? -7.057 4.727 -3.815 1.00 88.81 85 ALA A N 1
ATOM 680 C CA . ALA A 1 85 ? -6.548 5.022 -5.152 1.00 88.81 85 ALA A CA 1
ATOM 681 C C . ALA A 1 85 ? -6.568 3.819 -6.109 1.00 88.81 85 ALA A C 1
ATOM 683 O O . ALA A 1 85 ? -6.734 4.016 -7.308 1.00 88.81 85 ALA A O 1
ATOM 684 N N . TYR A 1 86 ? -6.470 2.580 -5.611 1.00 89.44 86 TYR A N 1
ATOM 685 C CA . TYR A 1 86 ? -6.491 1.388 -6.467 1.00 89.44 86 TYR A CA 1
ATOM 686 C C . TYR A 1 86 ? -7.837 1.159 -7.160 1.00 89.44 86 TYR A C 1
ATOM 688 O O . TYR A 1 86 ? -7.877 0.521 -8.209 1.00 89.44 86 TYR A O 1
ATOM 696 N N . HIS A 1 87 ? -8.922 1.671 -6.576 1.00 85.00 87 HIS A N 1
ATOM 697 C CA . HIS A 1 87 ? -10.292 1.478 -7.058 1.00 85.00 87 HIS A CA 1
ATOM 698 C C . HIS A 1 87 ? -10.875 2.723 -7.729 1.00 85.00 87 HIS A C 1
ATOM 700 O O . HIS A 1 87 ? -12.009 2.694 -8.207 1.00 85.00 87 HIS A O 1
ATOM 706 N N . LYS A 1 88 ? -10.126 3.829 -7.760 1.00 84.38 88 LYS A N 1
ATOM 707 C CA . LYS A 1 88 ? -10.550 5.032 -8.474 1.00 84.38 88 LYS A CA 1
ATOM 708 C C . LYS A 1 88 ? -10.457 4.796 -9.976 1.00 84.38 88 LYS A C 1
ATOM 710 O O . LYS A 1 88 ? -9.624 4.022 -10.449 1.00 84.38 88 LYS A O 1
ATOM 715 N N . LYS A 1 89 ? -11.317 5.483 -10.730 1.00 78.75 89 LYS A N 1
ATOM 716 C CA . LYS A 1 89 ? -11.194 5.527 -12.186 1.00 78.75 89 LYS A CA 1
ATOM 717 C C . LYS A 1 89 ? -9.815 6.103 -12.503 1.00 78.75 89 LYS A C 1
ATOM 719 O O . LYS A 1 89 ? -9.504 7.209 -12.075 1.00 78.75 89 LYS A O 1
ATOM 724 N N . LYS A 1 90 ? -8.984 5.307 -13.169 1.00 82.69 90 LYS A N 1
ATOM 725 C CA . LYS A 1 90 ? -7.625 5.702 -13.523 1.00 82.69 90 LYS A CA 1
ATOM 726 C C . LYS A 1 90 ? -7.698 6.640 -14.714 1.00 82.69 90 LYS A C 1
ATOM 728 O O . LYS A 1 90 ? -8.283 6.287 -15.740 1.00 82.69 90 LYS A O 1
ATOM 733 N N . ASP A 1 91 ? -7.118 7.819 -14.560 1.00 79.69 91 ASP A N 1
ATOM 734 C CA . ASP A 1 91 ? -6.879 8.709 -15.686 1.00 79.69 91 ASP A CA 1
ATOM 735 C C . ASP A 1 91 ? -5.796 8.114 -16.594 1.00 79.69 91 ASP A C 1
ATOM 737 O O . ASP A 1 91 ? -5.005 7.272 -16.165 1.00 79.69 91 ASP A O 1
ATOM 741 N N . ALA A 1 92 ? -5.727 8.576 -17.843 1.00 78.00 92 ALA A N 1
ATOM 742 C CA . ALA A 1 92 ? -4.728 8.107 -18.809 1.00 78.00 92 ALA A CA 1
ATOM 743 C C . ALA A 1 92 ? -3.273 8.316 -18.338 1.00 78.00 92 ALA A C 1
ATOM 745 O O . ALA A 1 92 ? -2.376 7.621 -18.800 1.00 78.00 92 ALA A O 1
ATOM 746 N N . ASN A 1 93 ? -3.055 9.239 -17.395 1.00 83.56 93 ASN A N 1
ATOM 747 C CA . ASN A 1 93 ? -1.742 9.575 -16.842 1.00 83.56 93 ASN A CA 1
ATOM 748 C C . ASN A 1 93 ? -1.446 8.869 -15.507 1.00 83.56 93 ASN A C 1
ATOM 750 O O . ASN A 1 93 ? -0.490 9.226 -14.825 1.00 83.56 93 ASN A O 1
ATOM 754 N N . PHE A 1 94 ? -2.281 7.921 -15.075 1.00 87.81 94 PHE A N 1
ATOM 755 C CA . PHE A 1 94 ? -2.039 7.199 -13.831 1.00 87.81 94 PHE A CA 1
ATOM 756 C C . PHE A 1 94 ? -0.877 6.212 -13.991 1.00 87.81 94 PHE A C 1
ATOM 758 O O . PHE A 1 94 ? -0.902 5.374 -14.889 1.00 87.81 94 PHE A O 1
ATOM 765 N N . SER A 1 95 ? 0.085 6.257 -13.067 1.00 91.19 95 SER A N 1
ATOM 766 C CA . SER A 1 95 ? 1.136 5.245 -12.940 1.00 91.19 95 SER A CA 1
ATOM 767 C C . SER A 1 95 ? 1.208 4.714 -11.512 1.00 91.19 95 SER A C 1
ATOM 769 O O . SER A 1 95 ? 1.288 5.475 -10.540 1.00 91.19 95 SER A O 1
ATOM 771 N N . TYR A 1 96 ? 1.244 3.389 -11.381 1.00 93.06 96 TYR A N 1
ATOM 772 C CA . TYR A 1 96 ? 1.487 2.727 -10.104 1.00 93.06 96 TYR A CA 1
ATOM 773 C C . TYR A 1 96 ? 2.865 3.035 -9.539 1.00 93.06 96 TYR A C 1
ATOM 775 O O . TYR A 1 96 ? 3.017 3.100 -8.320 1.00 93.06 96 TYR A O 1
ATOM 783 N N . ARG A 1 97 ? 3.862 3.278 -10.390 1.00 92.00 97 ARG A N 1
ATOM 784 C CA . ARG A 1 97 ? 5.184 3.710 -9.935 1.00 92.00 97 ARG A CA 1
ATOM 785 C C . ARG A 1 97 ? 5.120 5.059 -9.230 1.00 92.00 97 ARG A C 1
ATOM 787 O O . ARG A 1 97 ? 5.650 5.197 -8.128 1.00 92.00 97 ARG A O 1
ATOM 794 N N . GLU A 1 98 ? 4.462 6.042 -9.839 1.00 90.81 98 GLU A N 1
ATOM 795 C CA . GLU A 1 98 ? 4.287 7.360 -9.222 1.00 90.81 98 GLU A CA 1
ATOM 796 C C . GLU A 1 98 ? 3.475 7.264 -7.929 1.00 90.81 98 GLU A C 1
ATOM 798 O O . GLU A 1 98 ? 3.831 7.881 -6.924 1.00 90.81 98 GLU A O 1
ATOM 803 N N . LEU A 1 99 ? 2.414 6.450 -7.919 1.00 92.12 99 LEU A N 1
ATOM 804 C CA . LEU A 1 99 ? 1.635 6.197 -6.709 1.00 92.12 99 LEU A CA 1
ATOM 805 C C . LEU A 1 99 ? 2.496 5.574 -5.602 1.00 92.12 99 LEU A C 1
ATOM 807 O O . LEU A 1 99 ? 2.446 6.031 -4.459 1.00 92.12 99 LEU A O 1
ATOM 811 N N . TYR A 1 100 ? 3.308 4.566 -5.929 1.00 91.38 100 TYR A N 1
ATOM 812 C CA . TYR A 1 100 ? 4.217 3.926 -4.981 1.00 91.38 100 TYR A CA 1
ATOM 813 C C . TYR A 1 100 ? 5.209 4.933 -4.403 1.00 91.38 100 TYR A C 1
ATOM 815 O O . TYR A 1 100 ? 5.444 4.956 -3.195 1.00 91.38 100 TYR A O 1
ATOM 823 N N . GLN A 1 101 ? 5.772 5.793 -5.255 1.00 88.56 101 GLN A N 1
ATOM 824 C CA . GLN A 1 101 ? 6.663 6.859 -4.817 1.00 88.56 101 GLN A CA 1
ATOM 825 C C . GLN A 1 101 ? 5.951 7.801 -3.849 1.00 88.56 101 GLN A C 1
ATOM 827 O O . GLN A 1 101 ? 6.485 8.024 -2.771 1.00 88.56 101 GLN A O 1
ATOM 832 N N . ARG A 1 102 ? 4.730 8.262 -4.150 1.00 88.25 102 ARG A N 1
ATOM 833 C CA . ARG A 1 102 ? 3.954 9.127 -3.239 1.00 88.25 102 ARG A CA 1
ATOM 834 C C . ARG A 1 102 ? 3.664 8.461 -1.888 1.00 88.25 102 ARG A C 1
ATOM 836 O O . ARG A 1 102 ? 3.780 9.099 -0.842 1.00 88.25 102 ARG A O 1
ATOM 843 N N . LEU A 1 103 ? 3.335 7.168 -1.898 1.00 88.25 103 LEU A N 1
ATOM 844 C CA . LEU A 1 103 ? 3.132 6.375 -0.681 1.00 88.25 103 LEU A CA 1
ATOM 845 C C . LEU A 1 103 ? 4.420 6.288 0.157 1.00 88.25 103 LEU A C 1
ATOM 847 O O . LEU A 1 103 ? 4.392 6.511 1.365 1.00 88.25 103 LEU A O 1
ATOM 851 N N . MET A 1 104 ? 5.565 6.037 -0.484 1.00 82.69 104 MET A N 1
ATOM 852 C CA . MET A 1 104 ? 6.878 5.981 0.175 1.00 82.69 104 MET A CA 1
ATOM 853 C C . MET A 1 104 ? 7.359 7.341 0.677 1.00 82.69 104 MET A C 1
ATOM 855 O O . MET A 1 104 ? 7.965 7.427 1.743 1.00 82.69 104 MET A O 1
ATOM 859 N N . THR A 1 105 ? 7.102 8.405 -0.083 1.00 74.31 105 THR A N 1
ATOM 860 C CA . THR A 1 105 ? 7.494 9.769 0.272 1.00 74.31 105 THR A CA 1
ATOM 861 C C . THR A 1 105 ? 6.599 10.366 1.334 1.00 74.31 105 THR A C 1
ATOM 863 O O . THR A 1 105 ? 6.803 11.529 1.639 1.00 74.31 105 THR A O 1
ATOM 866 N N . THR A 1 106 ? 5.625 9.633 1.884 1.00 68.06 106 THR A N 1
ATOM 867 C CA . THR A 1 106 ? 4.850 10.080 3.044 1.00 68.06 106 THR A CA 1
ATOM 868 C C . THR A 1 106 ? 5.710 9.846 4.296 1.00 68.06 106 THR A C 1
ATOM 870 O O . THR A 1 106 ? 5.588 8.804 4.948 1.00 68.06 106 THR A O 1
ATOM 873 N N . PRO A 1 107 ? 6.636 10.763 4.653 1.00 57.00 107 PRO A N 1
ATOM 874 C CA . PRO A 1 107 ? 7.674 10.508 5.653 1.00 57.00 107 PRO A CA 1
ATOM 875 C C . PRO A 1 107 ? 7.057 10.490 7.057 1.00 57.00 107 PRO A C 1
ATOM 877 O O . PRO A 1 107 ? 7.674 10.061 8.027 1.00 57.00 107 PRO A O 1
ATOM 880 N N . SER A 1 108 ? 5.819 10.969 7.161 1.00 56.62 108 SER A N 1
ATOM 881 C CA . SER A 1 108 ? 5.089 11.230 8.378 1.00 56.62 108 SER A CA 1
ATOM 882 C C . SER A 1 108 ? 4.697 9.957 9.114 1.00 56.62 108 SER A C 1
ATOM 884 O O . SER A 1 108 ? 4.598 10.020 10.323 1.00 56.62 108 SER A O 1
ATOM 886 N N . PHE A 1 109 ? 4.582 8.775 8.504 1.00 61.19 109 PHE A N 1
ATOM 887 C CA . PHE A 1 109 ? 4.062 7.616 9.250 1.00 61.19 109 PHE A CA 1
ATOM 888 C C . PHE A 1 109 ? 4.991 7.018 10.308 1.00 61.19 109 PHE A C 1
ATOM 890 O O . PHE A 1 109 ? 4.496 6.519 11.319 1.00 61.19 109 PHE A O 1
ATOM 897 N N . HIS A 1 110 ? 6.310 7.091 10.122 1.00 63.66 110 HIS A N 1
ATOM 898 C CA . HIS A 1 110 ? 7.253 6.610 11.137 1.00 63.66 110 HIS A CA 1
ATOM 899 C C . HIS A 1 110 ? 7.341 7.550 12.354 1.00 63.66 110 HIS A C 1
ATOM 901 O O . HIS A 1 110 ? 7.711 7.107 13.436 1.00 63.66 110 HIS A O 1
ATOM 907 N N . TRP A 1 111 ? 6.967 8.827 12.200 1.00 67.06 111 TRP A N 1
ATOM 908 C CA . TRP A 1 111 ? 7.134 9.863 13.232 1.00 67.06 111 TRP A CA 1
ATOM 909 C C . TRP A 1 111 ? 5.801 10.395 13.789 1.00 67.06 111 TRP A C 1
ATOM 911 O O . TRP A 1 111 ? 5.703 10.743 14.964 1.00 67.06 111 TRP A O 1
ATOM 921 N N . ASN A 1 112 ? 4.764 10.454 12.954 1.00 80.00 112 ASN A N 1
ATOM 922 C CA . ASN A 1 112 ? 3.415 10.921 13.255 1.00 80.00 112 ASN A CA 1
ATOM 923 C C . ASN A 1 112 ? 2.370 10.365 12.257 1.00 80.00 112 ASN A C 1
ATOM 925 O O . ASN A 1 112 ? 2.131 10.938 11.189 1.00 80.00 112 ASN A O 1
ATOM 929 N N . ALA A 1 113 ? 1.686 9.281 12.634 1.00 80.31 113 ALA A N 1
ATOM 930 C CA . ALA A 1 113 ? 0.674 8.657 11.774 1.00 80.31 113 ALA A CA 1
ATOM 931 C C . ALA A 1 113 ? -0.493 9.586 11.407 1.00 80.31 113 ALA A C 1
ATOM 933 O O . ALA A 1 113 ? -1.087 9.395 10.353 1.00 80.31 113 ALA A O 1
ATOM 934 N N . GLU A 1 114 ? -0.808 10.590 12.226 1.00 82.56 114 GLU A N 1
ATOM 935 C CA . GLU A 1 114 ? -1.904 11.524 11.954 1.00 82.56 114 GLU A CA 1
ATOM 936 C C . GLU A 1 114 ? -1.605 12.393 10.729 1.00 82.56 114 GLU A C 1
ATOM 938 O O . GLU A 1 114 ? -2.369 12.372 9.766 1.00 82.56 114 GLU A O 1
ATOM 943 N N . LEU A 1 115 ? -0.428 13.030 10.701 1.00 85.31 115 LEU A N 1
ATOM 944 C CA . LEU A 1 115 ? 0.057 13.775 9.532 1.00 85.31 115 LEU A CA 1
ATOM 945 C C . LEU A 1 115 ? 0.253 12.866 8.311 1.00 85.31 115 LEU A C 1
ATOM 947 O O . LEU A 1 115 ? 0.137 13.307 7.171 1.00 85.31 115 LEU A O 1
ATOM 951 N N . GLY A 1 116 ? 0.581 11.591 8.540 1.00 86.81 116 GLY A N 1
ATOM 952 C CA . GLY A 1 116 ? 0.665 10.579 7.490 1.00 86.81 116 GLY A CA 1
ATOM 953 C C . GLY A 1 116 ? -0.673 10.357 6.812 1.00 86.81 116 GLY A C 1
ATOM 954 O O . GLY A 1 116 ? -0.779 10.504 5.595 1.00 86.81 116 GLY A O 1
ATOM 955 N N . ILE A 1 117 ? -1.699 10.021 7.597 1.00 87.56 117 ILE A N 1
ATOM 956 C CA . ILE A 1 117 ? -3.044 9.802 7.065 1.00 87.56 117 ILE A CA 1
ATOM 957 C C . ILE A 1 117 ? -3.544 11.087 6.414 1.00 87.56 117 ILE A C 1
ATOM 959 O O . ILE A 1 117 ? -4.025 11.027 5.290 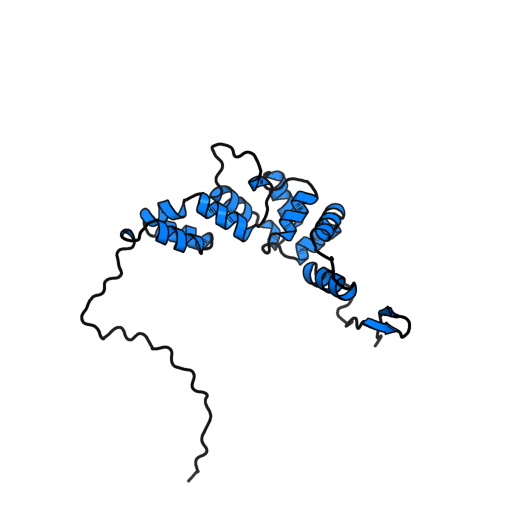1.00 87.56 117 ILE A O 1
ATOM 963 N N . GLU A 1 118 ? -3.379 12.243 7.056 1.00 87.81 118 GLU A N 1
ATOM 964 C CA . GLU A 1 118 ? -3.803 13.533 6.506 1.00 87.81 118 GLU A CA 1
ATOM 965 C C . GLU A 1 118 ? -3.187 13.814 5.127 1.00 87.81 118 GLU A C 1
ATOM 967 O O . GLU A 1 118 ? -3.903 14.202 4.204 1.00 87.81 118 GLU A O 1
ATOM 972 N N . TYR A 1 119 ? -1.894 13.532 4.946 1.00 88.81 119 TYR A N 1
ATOM 973 C CA . TYR A 1 119 ? -1.229 13.641 3.647 1.00 88.81 119 TYR A CA 1
ATOM 974 C C . TYR A 1 119 ? -1.876 12.725 2.596 1.00 88.81 119 TYR A C 1
ATOM 976 O O . TYR A 1 119 ? -2.198 13.175 1.496 1.00 88.81 119 TYR A O 1
ATOM 984 N N . LEU A 1 120 ? -2.129 11.455 2.941 1.00 89.69 120 LEU A N 1
ATOM 985 C CA . LEU A 1 120 ? -2.782 10.505 2.030 1.00 89.69 120 LEU A CA 1
ATOM 986 C C . LEU A 1 120 ? -4.210 10.925 1.667 1.00 89.69 120 LEU A C 1
ATOM 988 O O . LEU A 1 120 ? -4.644 10.697 0.536 1.00 89.69 120 LEU A O 1
ATOM 992 N N . LEU A 1 121 ? -4.940 11.518 2.614 1.00 91.12 121 LEU A N 1
ATOM 993 C CA . LEU A 1 121 ? -6.284 12.045 2.389 1.00 91.12 121 LEU A CA 1
ATOM 994 C C . LEU A 1 121 ? -6.249 13.245 1.439 1.00 91.12 121 LEU A C 1
ATOM 996 O O . LEU A 1 121 ? -7.004 13.289 0.467 1.00 91.12 121 LEU A O 1
ATOM 1000 N N . ARG A 1 122 ? -5.346 14.195 1.698 1.00 89.38 122 ARG A N 1
ATOM 1001 C CA . ARG A 1 122 ? -5.187 15.426 0.917 1.00 89.38 122 ARG A CA 1
ATOM 1002 C C . ARG A 1 122 ? -4.789 15.146 -0.529 1.00 89.38 122 ARG A C 1
ATOM 1004 O O . ARG A 1 122 ? -5.365 15.727 -1.441 1.00 89.38 122 ARG A O 1
ATOM 1011 N N . ASP A 1 123 ? -3.842 14.236 -0.740 1.00 87.12 123 ASP A N 1
ATOM 1012 C CA . ASP A 1 123 ? -3.357 13.870 -2.076 1.00 87.12 123 ASP A CA 1
ATOM 1013 C C . ASP A 1 123 ? -4.327 12.921 -2.812 1.00 87.12 123 ASP A C 1
ATOM 1015 O O . ASP A 1 123 ? -4.045 12.449 -3.915 1.00 87.12 123 ASP A O 1
ATOM 1019 N N . GLY A 1 124 ? -5.481 12.615 -2.205 1.00 88.25 124 GLY A N 1
ATOM 1020 C CA . GLY A 1 124 ? -6.510 11.763 -2.789 1.00 88.25 124 GLY A CA 1
ATOM 1021 C C . GLY A 1 124 ? -6.091 10.298 -2.921 1.00 88.25 124 GLY A C 1
ATOM 1022 O O . GLY A 1 124 ? -6.743 9.542 -3.646 1.00 88.25 124 GLY A O 1
ATOM 1023 N N . ILE A 1 125 ? -5.038 9.875 -2.223 1.00 90.88 125 ILE A N 1
ATOM 1024 C CA . ILE A 1 125 ? -4.562 8.491 -2.210 1.00 90.88 125 ILE A CA 1
ATOM 1025 C C . ILE A 1 125 ? -5.524 7.621 -1.390 1.00 90.88 125 ILE A C 1
ATOM 1027 O O . ILE A 1 125 ? -5.928 6.537 -1.816 1.00 90.88 125 ILE A O 1
ATOM 1031 N N . LEU A 1 126 ? -5.953 8.133 -0.238 1.00 92.25 126 LEU A N 1
ATOM 1032 C CA . LEU A 1 126 ? -6.908 7.500 0.662 1.00 92.25 126 LEU A CA 1
ATOM 1033 C C . LEU A 1 126 ? -8.178 8.357 0.739 1.00 92.25 126 LEU A C 1
ATOM 1035 O O . LEU A 1 126 ? -8.106 9.581 0.750 1.00 92.25 126 LEU A O 1
ATOM 1039 N N . ASN A 1 127 ? -9.354 7.735 0.770 1.00 92.19 127 ASN A N 1
ATOM 1040 C CA . ASN A 1 127 ? -10.598 8.478 0.974 1.00 92.19 127 ASN A CA 1
ATOM 1041 C C . ASN A 1 127 ? -10.786 8.792 2.461 1.00 92.19 127 ASN A C 1
ATOM 1043 O O . ASN A 1 127 ? -10.473 7.959 3.312 1.00 92.19 127 ASN A O 1
ATOM 1047 N N . ASN A 1 128 ? -11.346 9.965 2.772 1.00 91.00 128 ASN A N 1
ATOM 1048 C CA . ASN A 1 128 ? -11.674 10.353 4.147 1.00 91.00 128 ASN A CA 1
ATOM 1049 C C . ASN A 1 128 ? -12.981 9.686 4.597 1.00 91.00 128 ASN A C 1
ATOM 1051 O O . ASN A 1 128 ? -13.991 10.344 4.824 1.00 91.00 128 ASN A O 1
ATOM 1055 N N . ASP A 1 129 ? -12.953 8.359 4.647 1.00 92.94 129 ASP A N 1
ATOM 1056 C CA . ASP A 1 129 ? -14.041 7.498 5.087 1.00 92.94 129 ASP A CA 1
ATOM 1057 C C . ASP A 1 129 ? -13.495 6.507 6.131 1.00 92.94 129 ASP A C 1
ATOM 1059 O O . ASP A 1 129 ? -12.419 5.933 5.912 1.00 92.94 129 ASP A O 1
ATOM 1063 N N . PRO A 1 130 ? -14.202 6.273 7.254 1.00 93.38 130 PRO A N 1
ATOM 1064 C CA . PRO A 1 130 ? -13.713 5.395 8.312 1.00 93.38 130 PRO A CA 1
ATOM 1065 C C . PRO A 1 130 ? -13.383 3.978 7.835 1.00 93.38 130 PRO A C 1
ATOM 1067 O O . PRO A 1 130 ? -12.369 3.419 8.258 1.00 93.38 130 PRO A O 1
ATOM 1070 N N . LYS A 1 131 ? -14.172 3.414 6.908 1.00 93.44 131 LYS A N 1
ATOM 1071 C CA . LYS A 1 131 ? -13.933 2.064 6.379 1.00 93.44 131 LYS A CA 1
ATOM 1072 C C . LYS A 1 131 ? -12.676 2.043 5.533 1.00 93.44 131 LYS A C 1
ATOM 1074 O O . LYS A 1 131 ? -11.830 1.175 5.724 1.00 93.44 131 LYS A O 1
ATOM 1079 N N . ALA A 1 132 ? -12.526 3.004 4.623 1.00 92.62 132 ALA A N 1
ATOM 1080 C CA . ALA A 1 132 ? -11.338 3.110 3.780 1.00 92.62 132 ALA A CA 1
ATOM 1081 C C . ALA A 1 132 ? -10.052 3.209 4.619 1.00 92.62 132 ALA A C 1
ATOM 1083 O O . ALA A 1 132 ? -9.084 2.491 4.358 1.00 92.62 132 ALA A O 1
ATOM 1084 N N . ILE A 1 133 ? -10.068 4.046 5.660 1.00 92.69 133 ILE A N 1
ATOM 1085 C CA . ILE A 1 133 ? -8.940 4.214 6.581 1.00 92.69 133 ILE A CA 1
ATOM 1086 C C . ILE A 1 133 ? -8.674 2.918 7.363 1.00 92.69 133 ILE A C 1
ATOM 1088 O O . ILE A 1 133 ? -7.522 2.489 7.459 1.00 92.69 133 ILE A O 1
ATOM 1092 N N . ALA A 1 134 ? -9.715 2.256 7.876 1.00 92.75 134 ALA A N 1
ATOM 1093 C CA . ALA A 1 134 ? -9.588 0.986 8.588 1.00 92.75 134 ALA A CA 1
ATOM 1094 C C . ALA A 1 134 ? -8.997 -0.125 7.701 1.00 92.75 134 ALA A C 1
ATOM 1096 O O . ALA A 1 134 ? -8.047 -0.801 8.105 1.00 92.75 134 ALA A O 1
ATOM 1097 N N . TYR A 1 135 ? -9.492 -0.281 6.469 1.00 92.44 135 TYR A N 1
ATOM 1098 C CA . TYR A 1 135 ? -8.955 -1.244 5.503 1.00 92.44 135 TYR A CA 1
ATOM 1099 C C . TYR A 1 135 ? -7.480 -0.986 5.195 1.00 92.44 135 TYR A C 1
ATOM 1101 O O . TYR A 1 135 ? -6.686 -1.929 5.179 1.00 92.44 135 TYR A O 1
ATOM 1109 N N . PHE A 1 136 ? -7.092 0.276 5.000 1.00 91.75 136 PHE A N 1
ATOM 1110 C CA . PHE A 1 136 ? -5.694 0.642 4.788 1.00 91.75 136 PHE A CA 1
ATOM 1111 C C . PHE A 1 136 ? -4.827 0.247 5.989 1.00 91.75 136 PHE A C 1
ATOM 1113 O O . PHE A 1 136 ? -3.900 -0.547 5.846 1.00 91.75 136 PHE A O 1
ATOM 1120 N N . ILE A 1 137 ? -5.182 0.695 7.198 1.00 89.94 137 ILE A N 1
ATOM 1121 C CA . ILE A 1 137 ? -4.415 0.414 8.424 1.00 89.94 137 ILE A CA 1
ATOM 1122 C C . ILE A 1 137 ? -4.273 -1.093 8.694 1.00 89.94 137 ILE A C 1
ATOM 1124 O O . ILE A 1 137 ? -3.225 -1.549 9.172 1.00 89.94 137 ILE A O 1
ATOM 1128 N N . ASN A 1 138 ? -5.325 -1.865 8.413 1.00 89.69 138 ASN A N 1
ATOM 1129 C CA . ASN A 1 138 ? -5.347 -3.309 8.625 1.00 89.69 138 ASN A CA 1
ATOM 1130 C C . ASN A 1 138 ? -4.519 -4.083 7.586 1.00 89.69 138 ASN A C 1
ATOM 1132 O O . ASN A 1 138 ? -3.964 -5.130 7.909 1.00 89.69 138 ASN A O 1
ATOM 1136 N N . SER A 1 139 ? -4.447 -3.587 6.350 1.00 89.25 139 SER A N 1
ATOM 1137 C CA . SER A 1 139 ? -3.835 -4.306 5.225 1.00 89.25 139 SER A CA 1
ATOM 1138 C C . SER A 1 139 ? -2.331 -4.074 5.074 1.00 89.25 139 SER A C 1
ATOM 1140 O O . SER A 1 139 ? -1.664 -4.894 4.448 1.00 89.25 139 SER A O 1
ATOM 1142 N N . THR A 1 140 ? -1.770 -3.016 5.670 1.00 86.06 140 THR A N 1
ATOM 1143 C CA . THR A 1 140 ? -0.322 -2.764 5.640 1.00 86.06 140 THR A CA 1
ATOM 1144 C C . THR A 1 140 ? 0.370 -3.031 6.983 1.00 86.06 140 THR A C 1
ATOM 1146 O O . THR A 1 140 ? -0.172 -2.823 8.076 1.00 86.06 140 THR A O 1
ATOM 1149 N N . ASN A 1 141 ? 1.619 -3.495 6.906 1.00 81.25 141 ASN A N 1
ATOM 1150 C CA . ASN A 1 141 ? 2.545 -3.636 8.031 1.00 81.25 141 ASN A CA 1
ATOM 1151 C C . ASN A 1 141 ? 3.583 -2.502 8.099 1.00 81.25 141 ASN A C 1
ATOM 1153 O O . ASN A 1 141 ? 4.440 -2.521 8.977 1.00 81.25 141 ASN A O 1
ATOM 1157 N N . ARG A 1 142 ? 3.510 -1.524 7.186 1.00 81.94 142 ARG A N 1
ATOM 1158 C CA . ARG A 1 142 ? 4.452 -0.398 7.100 1.00 81.94 142 A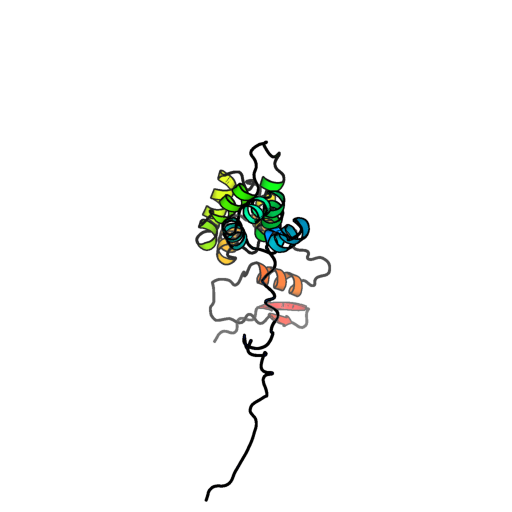RG A CA 1
ATOM 1159 C C . ARG A 1 142 ? 4.188 0.697 8.125 1.00 81.94 142 ARG A C 1
ATOM 1161 O O . ARG A 1 142 ? 5.010 1.589 8.289 1.00 81.94 142 ARG A O 1
ATOM 1168 N N . LEU A 1 143 ? 3.044 0.642 8.798 1.00 82.38 143 LEU A N 1
ATOM 1169 C CA . LEU A 1 143 ? 2.653 1.644 9.778 1.00 82.38 143 LEU A CA 1
ATOM 1170 C C . LEU A 1 143 ? 3.186 1.281 11.161 1.00 82.38 143 LEU A C 1
ATOM 1172 O O . LEU A 1 143 ? 2.982 0.161 11.641 1.00 82.38 143 LEU A O 1
ATOM 1176 N N . ASP A 1 144 ? 3.793 2.261 11.832 1.00 82.31 144 ASP A N 1
ATOM 1177 C CA . ASP A 1 144 ? 4.169 2.115 13.231 1.00 82.31 144 ASP A CA 1
ATOM 1178 C C . ASP A 1 144 ? 2.917 1.921 14.100 1.00 82.31 144 ASP A C 1
ATOM 1180 O O . ASP A 1 144 ? 2.005 2.754 14.139 1.00 82.31 144 ASP A O 1
ATOM 1184 N N . ARG A 1 145 ? 2.864 0.795 14.820 1.00 82.88 145 ARG A N 1
ATOM 1185 C CA . ARG A 1 145 ? 1.671 0.409 15.585 1.00 82.88 145 ARG A CA 1
ATOM 1186 C C . ARG A 1 145 ? 1.414 1.327 16.780 1.00 82.88 145 ARG A C 1
ATOM 1188 O O . ARG A 1 145 ? 0.258 1.469 17.179 1.00 82.88 145 ARG A O 1
ATOM 1195 N N . SER A 1 146 ? 2.441 1.979 17.330 1.00 83.00 146 SER A N 1
ATOM 1196 C CA . SER A 1 146 ? 2.266 2.935 18.429 1.00 83.00 146 SER A CA 1
ATOM 1197 C C . SER A 1 146 ? 1.587 4.221 17.946 1.00 83.00 146 SER A C 1
ATOM 1199 O O . SER A 1 146 ? 0.640 4.698 18.576 1.00 83.00 146 SER A O 1
ATOM 1201 N N . GLN A 1 147 ? 1.990 4.722 16.776 1.00 84.31 147 GLN A N 1
ATOM 1202 C CA . GLN A 1 147 ? 1.395 5.900 16.153 1.00 84.31 147 GLN A CA 1
ATOM 1203 C C . GLN A 1 147 ? -0.030 5.621 15.667 1.00 84.31 147 GLN A C 1
ATOM 1205 O O . GLN A 1 147 ? -0.931 6.423 15.917 1.00 84.31 147 GLN A O 1
ATOM 1210 N N . VAL A 1 148 ? -0.264 4.456 15.052 1.00 85.50 148 VAL A N 1
ATOM 1211 C CA . VAL A 1 148 ? -1.613 4.013 14.659 1.00 85.50 148 VAL A CA 1
ATOM 1212 C C . VAL A 1 148 ? -2.539 3.958 15.869 1.00 85.50 148 VAL A C 1
ATOM 1214 O O . VAL A 1 148 ? -3.660 4.451 15.804 1.00 85.50 148 VAL A O 1
ATOM 1217 N N . ARG A 1 149 ? -2.078 3.415 17.000 1.00 85.19 149 ARG A N 1
ATOM 1218 C CA . ARG A 1 149 ? -2.880 3.382 18.227 1.00 85.19 149 ARG A CA 1
ATOM 1219 C C . ARG A 1 149 ? -3.269 4.786 18.688 1.00 85.19 149 ARG A C 1
ATOM 1221 O O . ARG A 1 149 ? -4.426 4.996 19.051 1.00 85.19 149 ARG A O 1
ATOM 1228 N N . ARG A 1 150 ? -2.328 5.738 18.682 1.00 84.62 150 ARG A N 1
ATOM 1229 C CA . ARG A 1 150 ? -2.608 7.133 19.060 1.00 84.62 150 ARG A CA 1
ATOM 1230 C C . ARG A 1 150 ? -3.676 7.744 18.152 1.00 84.62 150 ARG A C 1
ATOM 1232 O O . ARG A 1 150 ? -4.634 8.314 18.660 1.00 84.62 150 ARG A O 1
ATOM 1239 N N . PHE A 1 151 ? -3.547 7.540 16.841 1.00 86.81 151 PHE A N 1
ATOM 1240 C CA . PHE A 1 151 ? -4.510 8.006 15.843 1.00 86.81 151 PHE A CA 1
ATOM 1241 C C . PHE A 1 151 ? -5.910 7.410 16.059 1.00 86.81 151 PHE A C 1
ATOM 1243 O O . PHE A 1 151 ? -6.892 8.139 16.155 1.00 86.81 151 PHE A O 1
ATOM 1250 N N . VAL A 1 152 ? -6.002 6.087 16.209 1.00 87.81 152 VAL A N 1
ATOM 1251 C CA . VAL A 1 152 ? -7.281 5.374 16.359 1.00 87.81 152 VAL A CA 1
ATOM 1252 C C . VAL A 1 152 ? -7.961 5.686 17.701 1.00 87.81 152 VAL A C 1
ATOM 1254 O O . VAL A 1 152 ? -9.184 5.717 17.777 1.00 87.81 152 VAL A O 1
ATOM 1257 N N . THR A 1 153 ? -7.197 5.996 18.755 1.00 84.88 153 THR A N 1
ATOM 1258 C CA . THR A 1 153 ? -7.768 6.446 20.041 1.00 84.88 153 THR A CA 1
ATOM 1259 C C . THR A 1 153 ? -8.509 7.784 19.897 1.00 84.88 153 THR A C 1
ATOM 1261 O O . THR A 1 153 ? -9.496 8.006 20.592 1.00 84.88 153 THR A O 1
ATOM 1264 N N . GLY A 1 154 ? -8.060 8.655 18.985 1.00 84.38 154 GLY A N 1
ATOM 1265 C CA . GLY A 1 154 ? -8.717 9.927 18.665 1.00 84.38 154 GLY A CA 1
ATOM 1266 C C . GLY A 1 154 ? -9.837 9.833 17.619 1.00 84.38 154 GLY A C 1
ATOM 1267 O O . GLY A 1 154 ? -10.560 10.807 17.438 1.00 84.38 154 GLY A O 1
ATOM 1268 N N . ARG A 1 155 ? -9.996 8.686 16.943 1.00 88.56 155 ARG A N 1
ATOM 1269 C CA . ARG A 1 155 ? -11.000 8.439 15.891 1.00 88.56 155 ARG A CA 1
ATOM 1270 C C . ARG A 1 155 ? -11.711 7.107 16.112 1.00 88.56 155 ARG A C 1
ATOM 1272 O O . ARG A 1 155 ? -11.362 6.087 15.510 1.00 88.56 155 ARG A O 1
ATOM 1279 N N . GLN A 1 156 ? -12.704 7.116 16.998 1.00 88.62 156 GLN A N 1
ATOM 1280 C CA . GLN A 1 156 ? -13.419 5.906 17.414 1.00 88.62 156 GLN A CA 1
ATOM 1281 C C . GLN A 1 156 ? -14.150 5.222 16.254 1.00 88.62 156 GLN A C 1
ATOM 1283 O O . GLN A 1 156 ? -14.149 4.000 16.167 1.00 88.62 156 GLN A O 1
ATOM 1288 N N . GLU A 1 157 ? -14.664 5.989 15.296 1.00 94.06 157 GLU A N 1
ATOM 1289 C CA . GLU A 1 157 ? -15.311 5.466 14.095 1.00 94.06 157 GLU A CA 1
ATOM 1290 C C . GLU A 1 157 ? -14.379 4.584 13.244 1.00 94.06 157 GLU A C 1
ATOM 1292 O O . GLU A 1 157 ? -14.823 3.617 12.627 1.00 94.06 157 GLU A O 1
ATOM 1297 N N . VAL A 1 158 ? -13.070 4.865 13.242 1.00 92.44 158 VAL A N 1
ATOM 1298 C CA . VAL A 1 158 ? -12.069 4.020 12.571 1.00 92.44 158 VAL A CA 1
ATOM 1299 C C . VAL A 1 158 ? -11.786 2.764 13.397 1.00 92.44 158 VAL A C 1
ATOM 1301 O O . VAL A 1 158 ? -11.612 1.686 12.829 1.00 92.44 158 VAL A O 1
ATOM 1304 N N . LEU A 1 159 ? -11.753 2.879 14.731 1.00 90.69 159 LEU A N 1
ATOM 1305 C CA . LEU A 1 159 ? -11.577 1.732 15.628 1.00 90.69 159 LEU A CA 1
ATOM 1306 C C . LEU A 1 159 ? -12.704 0.711 15.460 1.00 90.69 159 LEU A C 1
ATOM 1308 O O . LEU A 1 159 ? -12.435 -0.487 15.379 1.00 90.69 159 LEU A O 1
ATOM 1312 N N . ASP A 1 160 ? -13.945 1.183 15.375 1.00 91.44 160 ASP A N 1
ATOM 1313 C CA . ASP A 1 160 ? -15.120 0.330 15.213 1.00 91.44 160 ASP A CA 1
ATOM 1314 C C . ASP A 1 160 ? -15.042 -0.488 13.922 1.00 91.44 160 ASP A C 1
ATOM 1316 O O . ASP A 1 160 ? -15.283 -1.696 13.929 1.00 91.44 160 ASP A O 1
ATOM 1320 N N . GLU A 1 161 ? -14.653 0.142 12.812 1.00 94.00 161 GLU A N 1
ATOM 1321 C CA . GLU A 1 161 ? -14.446 -0.560 11.545 1.00 94.00 161 GLU A CA 1
ATOM 1322 C C . GLU A 1 161 ? -13.262 -1.535 11.619 1.00 94.00 161 GLU A C 1
ATOM 1324 O O . GLU A 1 161 ? -13.366 -2.661 11.140 1.00 94.00 161 GLU A O 1
ATOM 1329 N N . LEU A 1 162 ? -12.167 -1.175 12.294 1.00 90.31 162 LEU A N 1
ATOM 1330 C CA . LEU A 1 162 ? -11.032 -2.080 12.509 1.00 90.31 162 LEU A CA 1
ATOM 1331 C C . LEU A 1 162 ? -11.411 -3.335 13.303 1.00 90.31 162 LEU A C 1
ATOM 1333 O O . LEU A 1 162 ? -10.940 -4.424 12.973 1.00 90.31 162 LEU A O 1
ATOM 1337 N N . ILE A 1 163 ? -12.265 -3.203 14.322 1.00 89.44 163 ILE A N 1
ATOM 1338 C CA . ILE A 1 163 ? -12.767 -4.341 15.101 1.00 89.44 163 ILE A CA 1
ATOM 1339 C C . ILE A 1 163 ? -13.621 -5.251 14.215 1.00 89.44 163 ILE A C 1
ATOM 1341 O O . ILE A 1 163 ? -13.473 -6.468 14.287 1.00 89.44 163 ILE A O 1
ATOM 1345 N N . LYS A 1 164 ? -14.468 -4.690 13.341 1.00 90.25 164 LYS A N 1
ATOM 1346 C CA . LYS A 1 164 ? -15.291 -5.475 12.402 1.00 90.25 164 LYS A CA 1
ATOM 1347 C C . LYS A 1 164 ? -14.458 -6.266 11.390 1.00 90.25 164 LYS A C 1
ATOM 1349 O O . LYS A 1 164 ? -14.917 -7.300 10.912 1.00 90.25 164 LYS A O 1
ATOM 1354 N N . LEU A 1 165 ? -13.251 -5.798 11.060 1.00 89.50 165 LEU A N 1
ATOM 1355 C CA . LEU A 1 165 ? -12.332 -6.506 10.161 1.00 89.50 165 LEU A CA 1
ATOM 1356 C C . LEU A 1 165 ? -11.681 -7.736 10.806 1.00 89.50 165 LEU A C 1
ATOM 1358 O O . LEU A 1 165 ? -11.173 -8.602 10.091 1.00 89.50 165 LEU A O 1
ATOM 1362 N N . ASP A 1 166 ? -11.670 -7.829 12.136 1.00 86.00 166 ASP A N 1
ATOM 1363 C CA . ASP A 1 166 ? -11.154 -9.001 12.828 1.00 86.00 166 ASP A CA 1
ATOM 1364 C C . ASP A 1 166 ? -12.216 -10.111 12.878 1.00 86.00 166 ASP A C 1
ATOM 1366 O O . ASP A 1 166 ? -13.334 -9.933 13.356 1.00 86.00 166 ASP A O 1
ATOM 1370 N N . ASN A 1 167 ? -11.851 -11.307 12.409 1.00 85.12 167 ASN A N 1
ATOM 1371 C CA . ASN A 1 167 ? -12.729 -12.467 12.513 1.00 85.12 167 ASN A CA 1
ATOM 1372 C C . ASN A 1 167 ? -12.666 -13.055 13.933 1.00 85.12 167 ASN A C 1
ATOM 1374 O O . ASN A 1 167 ? -11.657 -13.661 14.324 1.00 85.12 167 ASN A O 1
ATOM 1378 N N . TYR A 1 168 ? -13.748 -12.883 14.692 1.00 85.00 168 TYR A N 1
ATOM 1379 C CA . TYR A 1 168 ? -13.932 -13.451 16.033 1.00 85.00 168 TYR A CA 1
ATOM 1380 C C . TYR A 1 168 ? -14.822 -14.698 16.061 1.00 85.00 168 TYR A C 1
ATOM 1382 O O . TYR A 1 168 ? -15.028 -15.266 17.134 1.00 85.00 168 TYR A O 1
ATOM 1390 N N . THR A 1 169 ? -15.322 -15.137 14.905 1.00 86.25 169 THR A N 1
ATOM 1391 C CA . THR A 1 169 ? -16.143 -16.348 14.786 1.00 86.25 169 THR A CA 1
ATOM 1392 C C . THR A 1 169 ? -15.365 -17.551 15.322 1.00 86.25 169 THR A C 1
ATOM 1394 O O . THR A 1 169 ? -14.155 -17.655 15.111 1.00 86.25 169 THR A O 1
ATOM 1397 N N . ASP A 1 170 ? -16.046 -18.413 16.078 1.00 88.56 170 ASP A N 1
ATOM 1398 C CA . ASP A 1 170 ? -15.507 -19.640 16.686 1.00 88.56 170 ASP A CA 1
ATOM 1399 C C . ASP A 1 170 ? -14.333 -19.449 17.668 1.00 88.56 170 ASP A C 1
ATOM 1401 O O . ASP A 1 170 ? -13.693 -20.416 18.089 1.00 88.56 170 ASP A O 1
ATOM 1405 N N . LYS A 1 171 ? -14.046 -18.211 18.099 1.00 89.31 171 LYS A N 1
ATOM 1406 C CA . LYS A 1 171 ? -13.029 -17.928 19.121 1.00 89.31 171 LYS A CA 1
ATOM 1407 C C . LYS A 1 171 ? -13.673 -17.756 20.489 1.00 89.31 171 LYS A C 1
ATOM 1409 O O . LYS A 1 171 ? -14.582 -16.954 20.676 1.00 89.31 171 LYS A O 1
ATOM 1414 N N . MET A 1 172 ? -13.118 -18.430 21.496 1.00 92.06 172 MET A N 1
ATOM 1415 C CA . MET A 1 172 ? -13.446 -18.111 22.886 1.00 92.06 172 MET A CA 1
ATOM 1416 C C . MET A 1 172 ? -13.023 -16.673 23.209 1.00 92.06 172 MET A C 1
ATOM 1418 O O . MET A 1 172 ? -11.958 -16.219 22.778 1.00 92.06 172 MET A O 1
ATOM 1422 N N . LEU A 1 173 ? -13.806 -15.988 24.045 1.00 89.31 173 LEU A N 1
ATOM 1423 C CA . LEU A 1 173 ? -13.566 -14.593 24.426 1.00 89.31 173 LEU A CA 1
ATOM 1424 C C . LEU A 1 173 ? -12.110 -14.302 24.866 1.00 89.31 173 LEU A C 1
ATOM 1426 O O . LEU A 1 173 ? -11.532 -13.337 24.367 1.00 89.31 173 LEU A O 1
ATOM 1430 N N . PRO A 1 174 ? -11.444 -15.122 25.709 1.00 90.88 174 PRO A N 1
ATOM 1431 C CA . PRO A 1 174 ? -10.056 -14.853 26.099 1.00 90.88 174 PRO A CA 1
ATOM 1432 C C . PRO A 1 174 ? -9.058 -14.918 24.932 1.00 90.88 174 PRO A C 1
ATOM 1434 O O . PRO A 1 174 ? -8.038 -14.228 24.951 1.00 90.88 174 PRO A O 1
ATOM 1437 N N . ILE A 1 175 ? -9.334 -15.747 23.920 1.00 89.69 175 ILE A N 1
ATOM 1438 C CA . ILE A 1 175 ? -8.502 -15.881 22.716 1.00 89.69 175 ILE A CA 1
ATOM 1439 C C . ILE A 1 175 ? -8.717 -14.662 21.819 1.00 89.69 175 ILE A C 1
ATOM 1441 O O . ILE A 1 175 ? -7.742 -14.037 21.405 1.00 89.69 175 ILE A O 1
ATOM 1445 N N . ALA A 1 176 ? -9.978 -14.282 21.594 1.00 88.62 176 ALA A N 1
ATOM 1446 C CA . ALA A 1 176 ? -10.347 -13.083 20.845 1.00 88.62 176 ALA A CA 1
ATOM 1447 C C . ALA A 1 176 ? -9.680 -11.823 21.425 1.00 88.62 176 ALA A C 1
ATOM 1449 O O . ALA A 1 176 ? -9.001 -11.092 20.703 1.00 88.62 176 ALA A O 1
ATOM 1450 N N . LEU A 1 177 ? -9.780 -11.627 22.744 1.00 88.25 177 LEU A N 1
ATOM 1451 C CA . LEU A 1 177 ? -9.167 -10.493 23.438 1.00 88.25 177 LEU A CA 1
ATOM 1452 C C . LEU A 1 177 ? -7.637 -10.521 23.372 1.00 88.25 177 LEU A C 1
ATOM 1454 O O . LEU A 1 177 ? -7.021 -9.478 23.165 1.00 88.25 177 LEU A O 1
ATOM 1458 N N . ARG A 1 178 ? -6.998 -11.693 23.499 1.00 87.69 178 ARG A N 1
ATOM 1459 C CA . ARG A 1 178 ? -5.540 -11.796 23.312 1.00 87.69 178 ARG A CA 1
ATOM 1460 C C . ARG A 1 178 ? -5.118 -11.375 21.912 1.00 87.69 178 ARG A C 1
ATOM 1462 O O . ARG A 1 178 ? -4.169 -10.607 21.795 1.00 87.69 178 ARG A O 1
ATOM 1469 N N . SER A 1 179 ? -5.797 -11.861 20.873 1.00 85.06 179 SER A N 1
ATOM 1470 C CA . SER A 1 179 ? -5.495 -11.485 19.487 1.00 85.06 179 SER A CA 1
ATOM 1471 C C . SER A 1 179 ? -5.673 -9.984 19.267 1.00 85.06 179 SER A C 1
ATOM 1473 O O . SER A 1 179 ? -4.778 -9.341 18.723 1.00 85.06 179 SER A O 1
ATOM 1475 N N . PHE A 1 180 ? -6.773 -9.418 19.766 1.00 85.25 180 PHE A N 1
ATOM 1476 C CA . PHE A 1 180 ? -7.050 -7.988 19.693 1.00 85.25 180 PHE A CA 1
ATOM 1477 C C . PHE A 1 180 ? -5.955 -7.159 20.384 1.00 85.25 180 PHE A C 1
ATOM 1479 O O . PHE A 1 180 ? -5.328 -6.297 19.769 1.00 85.25 180 PHE A O 1
ATOM 1486 N N . PHE A 1 181 ? -5.640 -7.463 21.645 1.00 84.00 181 PHE A N 1
ATOM 1487 C CA . PHE A 1 181 ? -4.630 -6.720 22.398 1.00 84.00 181 PHE A CA 1
ATOM 1488 C C . PHE A 1 181 ? -3.209 -6.913 21.871 1.00 84.00 181 PHE A C 1
ATOM 1490 O O . PHE A 1 181 ? -2.410 -5.983 21.968 1.00 84.00 181 PHE A O 1
ATOM 1497 N N . ALA A 1 182 ? -2.882 -8.077 21.306 1.00 81.50 182 ALA A N 1
ATOM 1498 C CA . ALA A 1 182 ? -1.594 -8.304 20.657 1.00 81.50 182 ALA A CA 1
ATOM 1499 C C . ALA A 1 182 ? -1.444 -7.444 19.395 1.00 81.50 182 ALA A C 1
ATOM 1501 O O . ALA A 1 182 ? -0.401 -6.826 19.197 1.00 81.50 182 ALA A O 1
ATOM 1502 N N . LYS A 1 183 ? -2.498 -7.365 18.576 1.00 78.00 183 LYS A N 1
ATOM 1503 C CA . LYS A 1 183 ? -2.505 -6.621 17.312 1.00 78.00 183 LYS A CA 1
ATOM 1504 C C . LYS A 1 183 ? -2.454 -5.108 17.522 1.00 78.00 183 LYS A C 1
ATOM 1506 O O . LYS A 1 183 ? -1.688 -4.417 16.855 1.00 78.00 183 LYS A O 1
ATOM 1511 N N . TRP A 1 184 ? -3.224 -4.604 18.482 1.00 73.12 184 TRP A N 1
ATOM 1512 C CA . TRP A 1 184 ? -3.350 -3.167 18.746 1.00 73.12 184 TRP A CA 1
ATOM 1513 C C . TRP A 1 184 ? -2.440 -2.669 19.873 1.00 73.12 184 TRP A C 1
ATOM 1515 O O . TRP A 1 184 ? -2.472 -1.488 20.214 1.00 73.12 184 TRP A O 1
ATOM 1525 N N . SER A 1 185 ? -1.632 -3.569 20.455 1.00 62.00 185 SER A N 1
ATOM 1526 C CA . SER A 1 185 ? -0.741 -3.325 21.595 1.00 62.00 185 SER A CA 1
ATOM 1527 C C . SER A 1 185 ? -1.348 -2.344 22.602 1.00 62.00 185 SER A C 1
ATOM 1529 O O . SER A 1 185 ? -0.701 -1.376 23.014 1.00 62.00 185 SER A O 1
ATOM 1531 N N . LEU A 1 186 ? -2.594 -2.591 23.021 1.00 54.22 186 LEU A N 1
ATOM 1532 C CA . LEU A 1 186 ? -3.281 -1.819 24.062 1.00 54.22 186 LEU A CA 1
ATOM 1533 C C . LEU A 1 186 ? -2.741 -2.175 25.457 1.00 54.22 186 LEU A C 1
ATOM 1535 O O . LEU A 1 186 ? -3.494 -2.320 26.415 1.00 54.22 186 LEU A O 1
ATOM 1539 N N . ARG A 1 187 ? -1.419 -2.316 25.603 1.00 46.28 187 ARG A N 1
ATOM 1540 C CA . ARG A 1 187 ? -0.803 -2.199 26.923 1.00 46.28 187 ARG A CA 1
ATOM 1541 C C . ARG A 1 187 ? -1.030 -0.762 27.358 1.00 46.28 187 ARG A C 1
ATOM 1543 O O . ARG A 1 187 ? -0.561 0.163 26.693 1.00 46.28 187 ARG A O 1
ATOM 1550 N N . SER A 1 188 ? -1.847 -0.553 28.382 1.00 40.72 1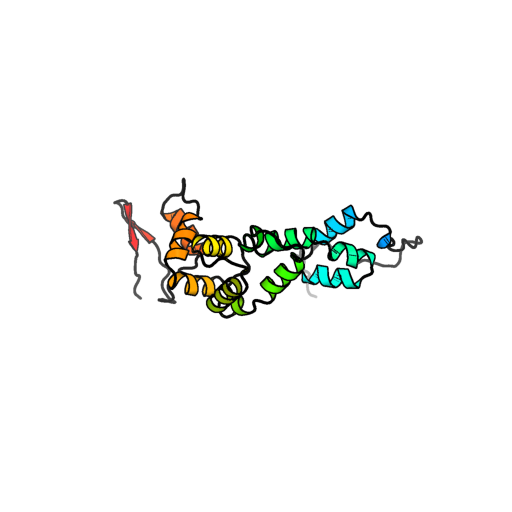88 SER A N 1
ATOM 1551 C CA . SER A 1 188 ? -1.981 0.760 28.997 1.00 40.72 188 SER A CA 1
ATOM 1552 C C . SER A 1 188 ? -0.580 1.286 29.293 1.00 40.72 188 SER A C 1
ATOM 1554 O O . SER A 1 188 ? 0.253 0.574 29.847 1.00 40.72 188 SER A O 1
ATOM 1556 N N . SER A 1 189 ? -0.302 2.529 28.915 1.00 38.62 189 SER A N 1
ATOM 1557 C CA . SER A 1 189 ? 0.921 3.220 29.332 1.00 38.62 189 SER A CA 1
ATOM 1558 C C . SER A 1 189 ? 0.926 3.500 30.842 1.00 38.62 189 SER A C 1
ATOM 1560 O O . SER A 1 189 ? 1.844 4.127 31.353 1.00 38.62 189 SER A O 1
ATOM 1562 N N . THR A 1 190 ? -0.087 3.039 31.574 1.00 37.31 190 THR A N 1
ATOM 1563 C CA . THR A 1 190 ? -0.069 2.959 33.024 1.00 37.31 190 THR A CA 1
ATOM 1564 C C . THR A 1 190 ? 0.446 1.583 33.444 1.00 37.31 190 THR A C 1
ATOM 1566 O O . THR A 1 190 ? -0.156 0.550 33.149 1.00 37.31 190 THR A O 1
ATOM 1569 N N . VAL A 1 191 ? 1.553 1.626 34.187 1.00 37.03 191 VAL A N 1
ATOM 1570 C CA . VAL A 1 191 ? 2.200 0.542 34.937 1.00 37.03 191 VAL A CA 1
ATOM 1571 C C . VAL A 1 191 ? 3.201 -0.315 34.146 1.00 37.03 191 VAL A C 1
ATOM 1573 O O . VAL A 1 191 ? 2.995 -1.492 33.848 1.00 37.03 191 VAL A O 1
ATOM 1576 N N . THR A 1 192 ? 4.393 0.251 33.942 1.00 37.62 192 THR A N 1
ATOM 1577 C CA . THR A 1 192 ? 5.641 -0.501 34.145 1.00 37.62 192 THR A CA 1
ATOM 1578 C C . THR A 1 192 ? 5.605 -1.118 35.547 1.00 37.62 192 THR A C 1
ATOM 1580 O O . THR A 1 192 ? 5.925 -0.439 36.517 1.00 37.62 192 THR A O 1
ATOM 1583 N N . GLY A 1 193 ? 5.142 -2.365 35.675 1.00 34.88 193 GLY A N 1
ATOM 1584 C CA . GLY A 1 193 ? 5.167 -3.064 36.967 1.00 34.88 193 GLY A CA 1
ATOM 1585 C C . GLY A 1 193 ? 4.120 -4.145 37.238 1.00 34.88 193 GLY A C 1
ATOM 1586 O O . GLY A 1 193 ? 4.309 -4.885 38.189 1.00 34.88 193 GLY A O 1
ATOM 1587 N N . CYS A 1 194 ? 3.067 -4.328 36.432 1.00 33.84 194 CYS A N 1
ATOM 1588 C CA . CYS A 1 194 ? 2.059 -5.357 36.734 1.00 33.84 194 CYS A CA 1
ATOM 1589 C C . CYS A 1 194 ? 1.925 -6.378 35.602 1.00 33.84 194 CYS A C 1
ATOM 1591 O O . CYS A 1 194 ? 1.323 -6.122 34.560 1.00 33.84 194 CYS A O 1
ATOM 1593 N N . LYS A 1 195 ? 2.450 -7.590 35.826 1.00 35.28 195 LYS A N 1
ATOM 1594 C CA . LYS A 1 195 ? 1.994 -8.785 35.104 1.00 35.28 195 LYS A CA 1
ATOM 1595 C C . LYS A 1 195 ? 0.521 -8.995 35.468 1.00 35.28 195 LYS A C 1
ATOM 1597 O O . LYS A 1 195 ? 0.229 -9.532 36.531 1.00 35.28 195 LYS A O 1
ATOM 1602 N N . CYS A 1 196 ? -0.409 -8.583 34.610 1.00 39.62 196 CYS A N 1
ATOM 1603 C CA . CYS A 1 196 ? -1.821 -8.921 34.784 1.00 39.62 196 CYS A CA 1
ATOM 1604 C C . CYS A 1 196 ? -2.010 -10.439 34.608 1.00 39.62 196 CYS A C 1
ATOM 1606 O O . CYS A 1 196 ? -2.198 -10.934 33.495 1.00 39.62 196 CYS A O 1
ATOM 1608 N N . CYS A 1 197 ? -1.931 -11.186 35.710 1.00 37.19 197 CYS A N 1
ATOM 1609 C CA . CYS A 1 197 ? -2.374 -12.572 35.787 1.00 37.19 197 CYS A CA 1
ATOM 1610 C C . CYS A 1 197 ? -3.891 -12.586 35.997 1.00 37.19 197 CYS A C 1
ATOM 1612 O O . CYS A 1 197 ? -4.394 -12.185 37.045 1.00 37.19 197 CYS A O 1
ATOM 1614 N N . TRP A 1 198 ? -4.627 -13.062 34.998 1.00 42.41 198 TRP A N 1
ATOM 1615 C CA . TRP A 1 198 ? -6.047 -13.365 35.138 1.00 42.41 198 TRP A CA 1
ATOM 1616 C C . TRP A 1 198 ? -6.197 -14.688 35.893 1.00 42.41 198 TRP A C 1
ATOM 1618 O O . TRP A 1 198 ? -5.633 -15.697 35.468 1.00 42.41 198 TRP A O 1
ATOM 1628 N N . ARG A 1 199 ? -6.952 -14.702 36.998 1.00 36.38 199 ARG A N 1
ATOM 1629 C CA . ARG A 1 199 ? -7.302 -15.936 37.720 1.00 36.38 199 ARG A CA 1
ATOM 1630 C C . ARG A 1 199 ? -8.794 -16.200 37.541 1.00 36.38 199 ARG A C 1
ATOM 1632 O O . ARG A 1 199 ? -9.614 -15.302 37.724 1.00 36.38 199 ARG A O 1
ATOM 1639 N N . SER A 1 200 ? -9.129 -17.422 37.139 1.00 32.62 200 SER A N 1
ATOM 1640 C CA . SER A 1 200 ? -10.515 -17.879 37.043 1.00 32.62 200 SER A CA 1
ATOM 1641 C C . SER A 1 200 ? -11.021 -18.217 38.443 1.00 32.62 200 SER A C 1
ATOM 1643 O O . SER A 1 200 ? -10.361 -18.963 39.171 1.00 32.62 200 SER A O 1
ATOM 1645 N N . LEU A 1 201 ? -12.143 -17.615 38.843 1.00 46.28 201 LEU A N 1
ATOM 1646 C CA . LEU A 1 201 ? -12.846 -17.983 40.070 1.00 46.28 201 LEU A CA 1
ATOM 1647 C C . LEU A 1 201 ? -13.727 -19.223 39.823 1.00 46.28 201 LEU A C 1
ATOM 1649 O O . LEU A 1 201 ? -14.130 -19.460 38.683 1.00 46.28 201 LEU A O 1
ATOM 1653 N N . PRO A 1 202 ? -14.079 -19.995 40.871 1.00 37.53 202 PRO A N 1
ATOM 1654 C CA . PRO A 1 202 ? -14.861 -21.234 40.743 1.00 37.53 202 PRO A CA 1
ATOM 1655 C C . PRO A 1 202 ? -16.247 -21.063 40.097 1.00 37.53 202 PRO A C 1
ATOM 1657 O O . PRO A 1 202 ? -16.862 -22.042 39.695 1.00 37.53 202 PRO A O 1
ATOM 1660 N N . ASN A 1 203 ? -16.739 -19.827 39.990 1.00 44.00 203 ASN A N 1
ATOM 1661 C CA . ASN A 1 203 ? -18.014 -19.461 39.374 1.00 44.00 203 ASN A CA 1
ATOM 1662 C C . ASN A 1 203 ? -17.886 -18.989 37.909 1.00 44.00 203 ASN A C 1
ATOM 1664 O O . ASN A 1 203 ? -18.849 -18.476 37.347 1.00 44.00 203 ASN A O 1
ATOM 1668 N N . GLY A 1 204 ? -16.706 -19.111 37.292 1.00 41.69 204 GLY A N 1
ATOM 1669 C CA . GLY A 1 204 ? -16.474 -18.739 35.892 1.00 41.69 204 GLY A CA 1
ATOM 1670 C C . GLY A 1 204 ? -16.247 -17.243 35.642 1.00 41.69 204 GLY A C 1
ATOM 1671 O O . GLY A 1 204 ? -15.965 -16.854 34.510 1.00 41.69 204 GLY A O 1
ATOM 1672 N N . THR A 1 205 ? -16.302 -16.388 36.667 1.00 45.62 205 THR A N 1
ATOM 1673 C CA . THR A 1 205 ? -15.993 -14.958 36.523 1.00 45.62 205 THR A CA 1
ATOM 1674 C C . THR A 1 205 ? -14.475 -14.730 36.538 1.00 45.62 205 THR A C 1
ATOM 1676 O O . THR A 1 205 ? -13.764 -15.208 37.426 1.00 45.62 205 THR A O 1
ATOM 1679 N N . LEU A 1 206 ? -13.954 -13.988 35.556 1.00 40.88 206 LEU A N 1
ATOM 1680 C CA . LEU A 1 206 ? -12.550 -13.567 35.514 1.00 40.88 206 LEU A CA 1
ATOM 1681 C C . LEU A 1 206 ? -12.387 -12.249 36.277 1.00 40.88 206 LEU A C 1
ATOM 1683 O O . LEU A 1 206 ? -12.989 -11.243 35.907 1.00 40.88 206 LEU A O 1
ATOM 1687 N N . ARG A 1 207 ? -11.557 -12.242 37.325 1.00 39.50 207 ARG A N 1
ATOM 1688 C CA . ARG A 1 207 ? -11.224 -11.031 38.092 1.00 39.50 207 ARG A C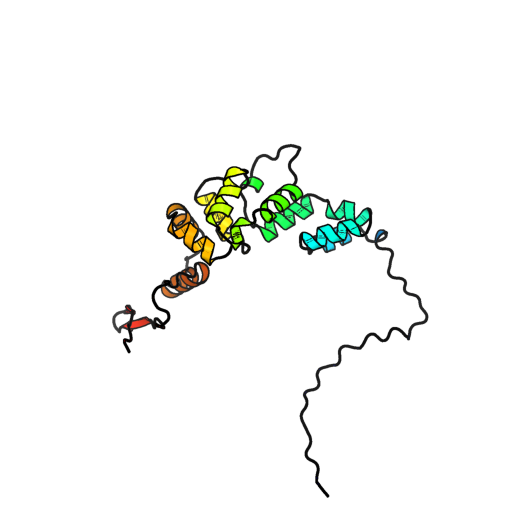A 1
ATOM 1689 C C . ARG A 1 207 ? -9.747 -10.692 37.902 1.00 39.50 207 ARG A C 1
ATOM 1691 O O . ARG A 1 207 ? -8.889 -11.571 37.997 1.00 39.50 207 ARG A O 1
ATOM 1698 N N . ALA A 1 208 ? -9.454 -9.423 37.627 1.00 40.91 208 ALA A N 1
ATOM 1699 C CA . ALA A 1 208 ? -8.085 -8.922 37.598 1.00 40.91 208 ALA A CA 1
ATOM 1700 C C . ALA A 1 208 ? -7.517 -8.918 39.026 1.00 40.91 208 ALA A C 1
ATOM 1702 O O . ALA A 1 208 ? -8.146 -8.385 39.942 1.00 40.91 208 ALA A O 1
ATOM 1703 N N . ILE A 1 209 ? -6.351 -9.536 39.218 1.00 43.53 209 ILE A N 1
ATOM 1704 C CA . ILE A 1 209 ? -5.631 -9.510 40.492 1.00 43.53 209 ILE A CA 1
ATOM 1705 C C . ILE A 1 209 ? -4.581 -8.405 40.410 1.00 43.53 209 ILE A C 1
ATOM 1707 O O . ILE A 1 209 ? -3.646 -8.493 39.615 1.00 43.53 209 ILE A O 1
ATOM 1711 N N . HIS A 1 210 ? -4.743 -7.373 41.235 1.00 40.38 210 HIS A N 1
ATOM 1712 C CA . HIS A 1 210 ? -3.656 -6.466 41.574 1.00 40.38 210 HIS A CA 1
ATOM 1713 C C . HIS A 1 210 ? -2.844 -7.127 42.688 1.00 40.38 210 HIS A C 1
ATOM 1715 O O . HIS A 1 210 ? -3.312 -7.194 43.821 1.00 40.38 210 HIS A O 1
ATOM 1721 N N . ASN A 1 211 ? -1.654 -7.637 42.370 1.00 35.72 211 ASN A N 1
ATOM 1722 C CA . ASN A 1 211 ? -0.655 -7.866 43.407 1.00 35.72 211 ASN A CA 1
ATOM 1723 C C . ASN A 1 211 ? -0.020 -6.505 43.683 1.00 35.72 211 ASN A C 1
ATOM 1725 O O . ASN A 1 211 ? 0.661 -5.963 42.815 1.00 35.72 211 ASN A O 1
ATOM 1729 N N . ALA A 1 212 ? -0.348 -5.930 44.835 1.00 30.22 212 ALA A N 1
ATOM 1730 C CA . ALA A 1 212 ? 0.399 -4.820 45.394 1.00 30.22 212 ALA A CA 1
ATOM 1731 C C . ALA A 1 212 ? 1.555 -5.422 46.193 1.00 30.22 212 ALA A C 1
ATOM 1733 O O . ALA A 1 212 ? 1.292 -6.134 47.157 1.00 30.22 212 ALA A O 1
ATOM 1734 N N . ASP A 1 213 ? 2.776 -5.145 45.753 1.00 33.25 213 ASP A N 1
ATOM 1735 C CA . ASP A 1 213 ? 3.957 -5.000 46.603 1.00 33.25 213 ASP A CA 1
ATOM 1736 C C . ASP A 1 213 ? 4.667 -3.717 46.151 1.00 33.25 213 ASP A C 1
ATOM 1738 O O . ASP A 1 213 ? 4.836 -3.548 44.916 1.00 33.25 213 ASP A O 1
#

pLDDT: mean 75.68, std 21.08, range [30.22, 94.94]

Secondary structure (DSSP, 8-state):
-------------------S---SS--PPPPGGGS-HHHHHHHHTTS-HHHHHHHTTT-HHHHHHHT-HHHHHHHHHHHH---GGGGSPPPTT--HHHHHHHHHT-GGGGT-HHHHHHHHHHTTSS-SSHHHHHHHHHH-S-S-HHHHHHHHHH-HHHHHHHHHHS--TT--HHHHHHHHHHHHT---SS-TT----EEE-TTS-EEE-----